Protein AF-A0A3M1PNA1-F1 (afdb_monomer)

Structure (mmCIF, N/CA/C/O backbone):
data_AF-A0A3M1PNA1-F1
#
_entry.id   AF-A0A3M1PNA1-F1
#
loop_
_atom_site.group_PDB
_atom_site.id
_atom_site.type_symbol
_atom_site.label_atom_id
_atom_site.label_alt_id
_atom_site.label_comp_id
_atom_site.label_asym_id
_atom_site.label_entity_id
_atom_site.label_seq_id
_atom_site.pdbx_PDB_ins_code
_atom_site.Cartn_x
_atom_site.Cartn_y
_atom_site.Cartn_z
_atom_site.occupancy
_atom_site.B_iso_or_equiv
_atom_site.auth_seq_id
_atom_site.auth_comp_id
_atom_site.auth_asym_id
_atom_site.auth_atom_id
_atom_site.pdbx_PDB_model_num
ATOM 1 N N . MET A 1 1 ? 18.377 4.847 12.762 1.00 53.69 1 MET A N 1
ATOM 2 C CA . MET A 1 1 ? 17.364 3.797 12.535 1.00 53.69 1 MET A CA 1
ATOM 3 C C . MET A 1 1 ? 17.616 3.254 11.137 1.00 53.69 1 MET A C 1
ATOM 5 O O . MET A 1 1 ? 17.463 4.018 10.193 1.00 53.69 1 MET A O 1
ATOM 9 N N . ASN A 1 2 ? 18.098 2.018 10.990 1.00 66.75 2 ASN A N 1
ATOM 10 C CA . ASN A 1 2 ? 18.297 1.431 9.661 1.00 66.75 2 ASN A CA 1
ATOM 11 C C . ASN A 1 2 ? 16.953 0.862 9.209 1.00 66.75 2 ASN A C 1
ATOM 13 O O . ASN A 1 2 ? 16.419 -0.033 9.859 1.00 66.75 2 ASN A O 1
ATOM 17 N N . ILE A 1 3 ? 16.392 1.436 8.150 1.00 87.38 3 ILE A N 1
ATOM 18 C CA . ILE A 1 3 ? 15.071 1.096 7.621 1.00 87.38 3 ILE A CA 1
ATOM 19 C C . ILE A 1 3 ? 15.276 0.315 6.326 1.00 87.38 3 ILE A C 1
ATOM 21 O O . ILE A 1 3 ? 16.087 0.705 5.487 1.00 87.38 3 ILE A O 1
ATOM 25 N N . TYR A 1 4 ? 14.562 -0.794 6.174 1.00 91.00 4 TYR A N 1
ATOM 26 C CA . TYR A 1 4 ? 14.453 -1.507 4.908 1.00 91.00 4 TYR A CA 1
ATOM 27 C C . TYR A 1 4 ? 13.052 -1.279 4.343 1.00 91.00 4 TYR A C 1
ATOM 29 O O . TYR A 1 4 ? 12.082 -1.238 5.096 1.00 91.00 4 TYR A O 1
ATOM 37 N N . GLN A 1 5 ? 12.944 -1.126 3.027 1.00 92.75 5 GLN A N 1
ATOM 38 C CA . GLN A 1 5 ? 11.665 -0.910 2.352 1.00 92.75 5 GLN A CA 1
ATOM 39 C C . GLN A 1 5 ? 11.581 -1.769 1.094 1.00 92.75 5 GLN A C 1
ATOM 41 O O . GLN A 1 5 ? 12.565 -1.896 0.360 1.00 92.75 5 GLN A O 1
ATOM 46 N N . ASN A 1 6 ? 10.411 -2.357 0.845 1.00 94.94 6 ASN A N 1
ATOM 47 C CA . ASN A 1 6 ? 10.124 -3.043 -0.407 1.00 94.94 6 ASN A CA 1
ATOM 48 C C . ASN A 1 6 ? 9.659 -2.026 -1.454 1.00 94.94 6 ASN A C 1
ATOM 50 O O . ASN A 1 6 ? 8.624 -1.383 -1.310 1.00 94.94 6 ASN A O 1
ATOM 54 N N . VAL A 1 7 ? 10.408 -1.902 -2.544 1.00 95.12 7 VAL A N 1
ATOM 55 C CA . VAL A 1 7 ? 10.117 -0.944 -3.618 1.00 95.12 7 VAL A CA 1
ATOM 56 C C . VAL A 1 7 ? 8.842 -1.303 -4.377 1.00 95.12 7 VAL A C 1
ATOM 58 O O . VAL A 1 7 ? 8.171 -0.422 -4.914 1.00 95.12 7 VAL A O 1
ATOM 61 N N . MET A 1 8 ? 8.470 -2.585 -4.397 1.00 95.62 8 MET A N 1
ATOM 62 C CA . MET A 1 8 ? 7.244 -3.022 -5.062 1.00 95.62 8 MET A CA 1
ATOM 63 C C . MET A 1 8 ? 5.986 -2.472 -4.396 1.00 95.62 8 MET A C 1
ATOM 65 O O . MET A 1 8 ? 4.996 -2.295 -5.094 1.00 95.62 8 MET A O 1
ATOM 69 N N . GLU A 1 9 ? 6.020 -2.150 -3.099 1.00 95.12 9 GLU A N 1
ATOM 70 C CA . GLU A 1 9 ? 4.888 -1.514 -2.408 1.00 95.12 9 GLU A CA 1
ATOM 71 C C . GLU A 1 9 ? 4.532 -0.181 -3.071 1.00 95.12 9 GLU A C 1
ATOM 73 O O . GLU A 1 9 ? 3.383 0.037 -3.441 1.00 95.12 9 GLU A O 1
ATOM 78 N N . LEU A 1 10 ? 5.540 0.650 -3.354 1.00 94.44 10 LEU A N 1
ATOM 79 C CA . LEU A 1 10 ? 5.359 1.946 -4.014 1.00 94.44 10 LEU A CA 1
ATOM 80 C C . LEU A 1 10 ? 4.808 1.796 -5.439 1.00 94.44 10 LEU A C 1
ATOM 82 O O . LEU A 1 10 ? 3.894 2.517 -5.835 1.00 94.44 10 LEU A O 1
ATOM 86 N N . LEU A 1 11 ? 5.361 0.858 -6.216 1.00 95.06 11 LEU A N 1
ATOM 87 C CA . LEU A 1 11 ? 4.936 0.628 -7.601 1.00 95.06 11 LEU A CA 1
ATOM 88 C C . LEU A 1 11 ? 3.513 0.066 -7.675 1.00 95.06 11 LEU A C 1
ATOM 90 O O . LEU A 1 11 ? 2.736 0.461 -8.544 1.00 95.06 11 LEU A O 1
ATOM 94 N N . VAL A 1 12 ? 3.168 -0.846 -6.764 1.00 96.69 12 VAL A N 1
ATOM 95 C CA . VAL A 1 12 ? 1.820 -1.407 -6.674 1.00 96.69 12 VAL A CA 1
ATOM 96 C C . VAL A 1 12 ? 0.837 -0.323 -6.266 1.00 96.69 12 VAL A C 1
ATOM 98 O O . VAL A 1 12 ? -0.158 -0.161 -6.958 1.00 96.69 12 VAL A O 1
ATOM 101 N N . GLU A 1 13 ? 1.111 0.463 -5.223 1.00 95.75 13 GLU A N 1
ATOM 102 C CA . GLU A 1 13 ? 0.214 1.544 -4.794 1.00 95.75 13 GLU A CA 1
ATOM 103 C C . GLU A 1 13 ? -0.111 2.530 -5.923 1.00 95.75 13 GLU A C 1
ATOM 105 O O . GLU A 1 13 ? -1.280 2.848 -6.147 1.00 95.75 13 GLU A O 1
ATOM 110 N N . GLN A 1 14 ? 0.903 2.953 -6.684 1.00 94.75 14 GLN A N 1
ATOM 111 C CA . GLN A 1 14 ? 0.716 3.832 -7.842 1.00 94.75 14 GLN A CA 1
ATOM 112 C C . GLN A 1 14 ? -0.190 3.202 -8.906 1.00 94.75 14 GLN A C 1
ATOM 114 O O . GLN A 1 14 ? -1.067 3.868 -9.462 1.00 94.75 14 GLN A O 1
ATOM 119 N N . GLU A 1 15 ? 0.006 1.915 -9.193 1.00 95.25 15 GLU A N 1
ATOM 120 C CA . GLU A 1 15 ? -0.792 1.195 -10.183 1.00 95.25 15 GLU A CA 1
ATOM 121 C C . GLU A 1 15 ? -2.227 0.946 -9.700 1.00 95.25 15 GLU A C 1
ATOM 123 O O . GLU A 1 15 ? -3.169 1.077 -10.484 1.00 95.25 15 GLU A O 1
ATOM 128 N N . VAL A 1 16 ? -2.414 0.648 -8.411 1.00 95.00 16 VAL A N 1
ATOM 129 C CA . VAL A 1 16 ? -3.735 0.533 -7.782 1.00 95.00 16 VAL A CA 1
ATOM 130 C C . VAL A 1 16 ? -4.493 1.845 -7.929 1.00 95.00 16 VAL A C 1
ATOM 132 O O . VAL A 1 16 ? -5.624 1.842 -8.413 1.00 95.00 16 VAL A O 1
ATOM 135 N N . ASP A 1 17 ? -3.866 2.973 -7.598 1.00 93.94 17 ASP A N 1
ATOM 136 C CA . ASP A 1 17 ? -4.503 4.283 -7.723 1.00 93.94 17 ASP A CA 1
ATOM 137 C C . ASP A 1 17 ? -4.846 4.609 -9.183 1.00 93.94 17 ASP A C 1
ATOM 139 O O . ASP A 1 17 ? -5.9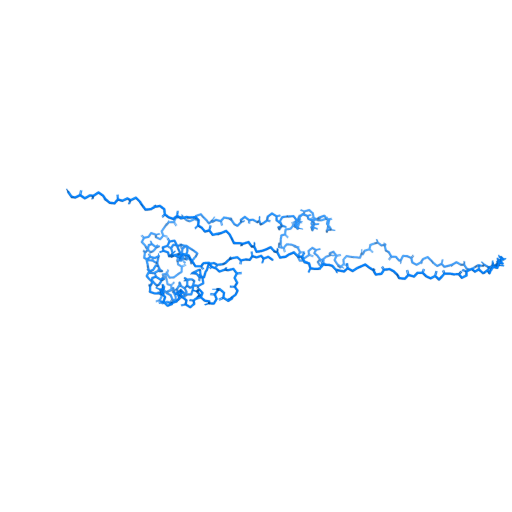09 5.170 -9.461 1.00 93.94 17 ASP A O 1
ATOM 143 N N . ARG A 1 18 ? -3.986 4.221 -10.134 1.00 94.06 18 ARG A N 1
ATOM 144 C CA . ARG A 1 18 ? -4.242 4.380 -11.571 1.00 94.06 18 ARG A CA 1
ATOM 145 C C . ARG A 1 18 ? -5.456 3.569 -12.026 1.00 94.06 18 ARG A C 1
ATOM 147 O O . ARG A 1 18 ? -6.331 4.116 -12.696 1.00 94.06 18 ARG A O 1
ATOM 154 N N . GLN A 1 19 ? -5.522 2.284 -11.675 1.00 93.31 19 GLN A N 1
ATOM 155 C CA . GLN A 1 19 ? -6.610 1.405 -12.112 1.00 93.31 19 GLN A CA 1
ATOM 156 C C . GLN A 1 19 ? -7.927 1.714 -11.398 1.00 93.31 19 GLN A C 1
ATOM 158 O O . GLN A 1 19 ? -8.968 1.717 -12.046 1.00 93.31 19 GLN A O 1
ATOM 163 N N . LEU A 1 20 ? -7.901 2.049 -10.104 1.00 90.69 20 LEU A N 1
ATOM 164 C CA . LEU A 1 20 ? -9.105 2.444 -9.368 1.00 90.69 20 LEU A CA 1
ATOM 165 C C . LEU A 1 20 ? -9.726 3.728 -9.927 1.00 90.69 20 LEU A C 1
ATOM 167 O O . LEU A 1 20 ? -10.945 3.796 -10.059 1.00 90.69 20 LEU A O 1
ATOM 171 N N . LYS A 1 21 ? -8.909 4.716 -10.321 1.00 91.06 21 LYS A N 1
ATOM 172 C CA . LYS A 1 21 ? -9.394 5.942 -10.984 1.00 91.06 21 LYS A CA 1
ATOM 173 C C . LYS A 1 21 ? -10.026 5.680 -12.351 1.00 91.06 21 LYS A C 1
ATOM 175 O O . LYS A 1 21 ? -10.884 6.447 -12.774 1.00 91.06 21 LYS A O 1
ATOM 180 N N . ALA A 1 22 ? -9.603 4.622 -13.041 1.00 90.75 22 ALA A N 1
ATOM 181 C CA . ALA A 1 22 ? -10.174 4.225 -14.325 1.00 90.75 22 ALA A CA 1
ATOM 182 C C . ALA A 1 22 ? -11.503 3.455 -14.183 1.00 90.75 22 ALA A C 1
ATOM 184 O O . ALA A 1 22 ? -12.206 3.263 -15.176 1.00 90.75 22 ALA A O 1
ATOM 185 N N . LEU A 1 23 ? -11.858 2.999 -12.976 1.00 88.19 23 LEU A N 1
ATOM 186 C CA . LEU A 1 23 ? -13.102 2.273 -12.728 1.00 88.19 23 LEU A CA 1
ATOM 187 C C . LEU A 1 23 ? -14.291 3.219 -12.494 1.00 88.19 23 LEU A C 1
ATOM 189 O O . LEU A 1 23 ? -14.123 4.332 -11.994 1.00 88.19 23 LEU A O 1
ATOM 193 N N . PRO A 1 24 ? -15.528 2.765 -12.774 1.00 89.50 24 PRO A N 1
ATOM 194 C CA . PRO A 1 24 ? -16.725 3.507 -12.404 1.00 89.50 24 PRO A CA 1
ATOM 195 C C . PRO A 1 24 ? -16.776 3.774 -10.888 1.00 89.50 24 PRO A C 1
ATOM 197 O O . PRO A 1 24 ? -16.511 2.858 -10.102 1.00 89.50 24 PRO A O 1
ATOM 200 N N . PRO A 1 25 ? -17.206 4.969 -10.444 1.00 84.00 25 PRO A N 1
ATOM 201 C CA . PRO A 1 25 ? -17.152 5.367 -9.034 1.00 84.00 25 PRO A CA 1
ATOM 202 C C . PRO A 1 25 ? -17.986 4.462 -8.117 1.00 84.00 25 PRO A C 1
ATOM 204 O O . PRO A 1 25 ? -17.591 4.203 -6.985 1.00 84.00 25 PRO A O 1
ATOM 207 N N . LYS A 1 26 ? -19.095 3.904 -8.626 1.00 83.69 26 LYS A N 1
ATOM 208 C CA . LYS A 1 26 ? -19.921 2.918 -7.904 1.00 83.69 26 LYS A CA 1
ATOM 209 C C . LYS A 1 26 ? -19.175 1.621 -7.586 1.00 83.69 26 LYS A C 1
ATOM 211 O O . LYS A 1 26 ? -19.528 0.942 -6.634 1.00 83.69 26 LYS A O 1
ATOM 216 N N . VAL A 1 27 ? -18.204 1.251 -8.423 1.00 81.81 27 VAL A N 1
ATOM 217 C CA . VAL A 1 27 ? -17.379 0.053 -8.236 1.00 81.81 27 VAL A CA 1
ATOM 218 C C . VAL A 1 27 ? -16.214 0.357 -7.309 1.00 81.81 27 VAL A C 1
ATOM 220 O O . VAL A 1 27 ? -15.932 -0.412 -6.399 1.00 81.81 27 VAL A O 1
ATOM 223 N N . ALA A 1 28 ? -15.574 1.508 -7.501 1.00 83.94 28 ALA A N 1
ATOM 224 C CA . ALA A 1 28 ? -14.469 1.939 -6.658 1.00 83.94 28 ALA A CA 1
ATOM 225 C C . ALA A 1 28 ? -14.884 2.146 -5.187 1.00 83.94 28 ALA A C 1
ATOM 227 O O . ALA A 1 28 ? -14.078 1.893 -4.299 1.00 83.94 28 ALA A O 1
ATOM 228 N N . SER A 1 29 ? -16.132 2.553 -4.913 1.00 83.44 29 SER A N 1
ATOM 229 C CA . SER A 1 29 ? -16.587 2.900 -3.558 1.00 83.44 29 SER A CA 1
ATOM 230 C C . SER A 1 29 ? -16.627 1.738 -2.565 1.00 83.44 29 SER A C 1
ATOM 232 O O . SER A 1 29 ? -16.533 1.979 -1.367 1.00 83.44 29 SER A O 1
ATOM 234 N N . TYR A 1 30 ? -16.798 0.496 -3.028 1.00 83.69 30 TYR A N 1
ATOM 235 C CA . TYR A 1 30 ? -16.853 -0.679 -2.148 1.00 83.69 30 TYR A CA 1
ATOM 236 C C . TYR A 1 30 ? -15.542 -1.478 -2.117 1.00 83.69 30 TYR A C 1
ATOM 238 O O . TYR A 1 30 ? -15.433 -2.446 -1.369 1.00 83.69 30 TYR A O 1
ATOM 246 N N . ILE A 1 31 ? -14.547 -1.106 -2.927 1.00 86.88 31 ILE A N 1
ATOM 247 C CA . ILE A 1 31 ? -13.266 -1.814 -2.995 1.00 86.88 31 ILE A CA 1
ATOM 248 C C . ILE A 1 31 ? -12.330 -1.270 -1.914 1.00 86.88 31 ILE A C 1
ATOM 250 O O . ILE A 1 31 ? -12.013 -0.081 -1.885 1.00 86.88 31 ILE A O 1
ATOM 254 N N . ASN A 1 32 ? -11.825 -2.154 -1.051 1.00 87.62 32 ASN A N 1
ATOM 255 C CA . ASN A 1 32 ? -10.810 -1.787 -0.071 1.00 87.62 32 ASN A CA 1
ATOM 256 C C . ASN A 1 32 ? -9.417 -1.728 -0.723 1.00 87.62 32 ASN A C 1
ATOM 258 O O . ASN A 1 32 ? -8.881 -2.743 -1.173 1.00 87.62 32 ASN A O 1
ATOM 262 N N . ARG A 1 33 ? -8.800 -0.539 -0.726 1.00 91.12 33 ARG A N 1
ATOM 263 C CA . ARG A 1 33 ? -7.449 -0.314 -1.271 1.00 91.12 33 ARG A CA 1
ATOM 264 C C . ARG A 1 33 ? -6.394 -1.198 -0.601 1.00 91.12 33 ARG A C 1
ATOM 266 O O . ARG A 1 33 ? -5.545 -1.741 -1.299 1.00 91.12 33 ARG A O 1
ATOM 273 N N . LEU A 1 34 ? -6.448 -1.356 0.724 1.00 90.44 34 LEU A N 1
ATOM 274 C CA . LEU A 1 34 ? -5.438 -2.110 1.479 1.00 90.44 34 LEU A CA 1
ATOM 275 C C . LEU A 1 34 ? -5.427 -3.586 1.086 1.00 90.44 34 LEU A C 1
ATOM 277 O O . LEU A 1 34 ? -4.364 -4.171 0.892 1.00 90.44 34 LEU A O 1
ATOM 281 N N . GLU A 1 35 ? -6.610 -4.176 0.924 1.00 89.44 35 GLU A N 1
ATOM 282 C CA . GLU A 1 35 ? -6.730 -5.563 0.481 1.00 89.44 35 GLU A CA 1
ATOM 283 C C . GLU A 1 35 ? -6.193 -5.739 -0.937 1.00 89.44 35 GLU A C 1
ATOM 285 O O . GLU A 1 35 ? -5.482 -6.701 -1.217 1.00 89.44 35 GLU A O 1
ATOM 290 N N . LEU A 1 36 ? -6.491 -4.790 -1.823 1.00 91.69 36 LEU A N 1
ATOM 291 C CA . LEU A 1 36 ? -6.053 -4.837 -3.210 1.00 91.69 36 LEU A CA 1
ATOM 292 C C . LEU A 1 36 ? -4.524 -4.794 -3.308 1.00 91.69 36 LEU A C 1
ATOM 294 O O . LEU A 1 36 ? -3.925 -5.620 -3.999 1.00 91.69 36 LEU A O 1
ATOM 298 N N . VAL A 1 37 ? -3.898 -3.880 -2.563 1.00 94.50 37 VAL A N 1
ATOM 299 C CA . VAL A 1 37 ? -2.437 -3.779 -2.461 1.00 94.50 37 VAL A CA 1
ATOM 300 C C . VAL A 1 37 ? -1.850 -5.081 -1.912 1.00 94.50 37 VAL A C 1
ATOM 302 O O . VAL A 1 37 ? -0.954 -5.647 -2.535 1.00 94.50 37 VAL A O 1
ATOM 305 N N . ALA A 1 38 ? -2.389 -5.615 -0.812 1.00 93.56 38 ALA A N 1
ATOM 306 C CA . ALA A 1 38 ? -1.907 -6.862 -0.219 1.00 93.56 38 ALA A CA 1
ATOM 307 C C . ALA A 1 38 ? -2.044 -8.061 -1.176 1.00 93.56 38 ALA A C 1
ATOM 309 O O . ALA A 1 38 ? -1.105 -8.837 -1.354 1.00 93.56 38 ALA A O 1
ATOM 310 N N . TYR A 1 39 ? -3.191 -8.196 -1.844 1.00 93.38 39 TYR A N 1
ATOM 311 C CA . TYR A 1 39 ? -3.442 -9.270 -2.802 1.00 93.38 39 TYR A CA 1
ATOM 312 C C . TYR A 1 39 ? -2.501 -9.192 -4.010 1.00 93.38 39 TYR A C 1
ATOM 314 O O . TYR A 1 39 ? -2.009 -10.219 -4.483 1.00 93.38 39 TYR A O 1
ATOM 322 N N . ALA A 1 40 ? -2.240 -7.985 -4.519 1.00 95.31 40 ALA A N 1
ATOM 323 C CA . ALA A 1 40 ? -1.308 -7.780 -5.620 1.00 95.31 40 ALA A CA 1
ATOM 324 C C . ALA A 1 40 ? 0.140 -8.079 -5.197 1.00 95.31 40 ALA A C 1
ATOM 326 O O . ALA A 1 40 ? 0.842 -8.798 -5.906 1.00 95.31 40 ALA A O 1
ATOM 327 N N . LEU A 1 41 ? 0.576 -7.595 -4.031 1.00 95.81 41 LEU A N 1
ATOM 328 C CA . LEU A 1 41 ? 1.933 -7.818 -3.522 1.00 95.81 41 LEU A CA 1
ATOM 329 C C . LEU A 1 41 ? 2.245 -9.297 -3.291 1.00 95.81 41 LEU A C 1
ATOM 331 O O . LEU A 1 41 ? 3.342 -9.738 -3.621 1.00 95.81 41 LEU A O 1
ATOM 335 N N . ASN A 1 42 ? 1.270 -10.083 -2.827 1.00 95.44 42 ASN A N 1
ATOM 336 C CA . ASN A 1 42 ? 1.431 -11.526 -2.614 1.00 95.44 42 ASN A CA 1
ATOM 337 C C . ASN A 1 42 ? 1.701 -12.327 -3.904 1.00 95.44 42 ASN A C 1
ATOM 339 O O . ASN A 1 42 ? 2.030 -13.509 -3.835 1.00 95.44 42 ASN A O 1
ATOM 343 N N . GLN A 1 43 ? 1.562 -11.710 -5.081 1.00 92.62 43 GLN A N 1
ATOM 344 C CA . GLN A 1 43 ? 1.834 -12.331 -6.381 1.00 92.62 43 GLN A CA 1
ATOM 345 C C . GLN A 1 43 ? 3.152 -11.864 -7.014 1.00 92.62 43 GLN A C 1
ATOM 347 O O . GLN A 1 43 ? 3.494 -12.313 -8.109 1.00 92.62 43 GLN A O 1
ATOM 352 N N . LEU A 1 44 ? 3.866 -10.928 -6.383 1.00 94.38 44 LEU A N 1
ATOM 353 C CA . LEU A 1 44 ? 4.995 -10.223 -6.982 1.00 94.38 44 LEU A CA 1
ATOM 354 C C . LEU A 1 44 ? 6.299 -10.508 -6.222 1.00 94.38 44 LEU A C 1
ATOM 356 O O . LEU A 1 44 ? 6.283 -10.689 -5.005 1.00 94.38 44 LEU A O 1
ATOM 360 N N . PRO A 1 45 ? 7.454 -10.526 -6.911 1.00 93.31 45 PRO A N 1
ATOM 361 C CA . PRO A 1 45 ? 8.741 -10.679 -6.243 1.00 93.31 45 PRO A CA 1
ATOM 362 C C . PRO A 1 45 ? 9.062 -9.431 -5.413 1.00 93.31 45 PRO A C 1
ATOM 364 O O . PRO A 1 45 ? 8.966 -8.319 -5.920 1.00 93.31 45 PRO A O 1
ATOM 367 N N . ALA A 1 46 ? 9.492 -9.597 -4.162 1.00 94.62 46 ALA A N 1
ATOM 368 C CA . ALA A 1 46 ? 9.877 -8.468 -3.317 1.00 94.62 46 ALA A CA 1
ATOM 369 C C . ALA A 1 46 ? 11.236 -7.876 -3.735 1.00 94.62 46 ALA A C 1
ATOM 371 O O . ALA A 1 46 ? 12.198 -8.607 -3.978 1.00 94.62 46 ALA A O 1
ATOM 372 N N . LEU A 1 47 ? 11.333 -6.543 -3.776 1.00 94.81 47 LEU A N 1
ATOM 373 C CA . LEU A 1 47 ? 12.562 -5.813 -4.098 1.00 94.81 47 LEU A CA 1
ATOM 374 C C . LEU A 1 47 ? 12.936 -4.903 -2.931 1.00 94.81 47 LEU A C 1
ATOM 376 O O . LEU A 1 47 ? 12.505 -3.755 -2.867 1.00 94.81 47 LEU A O 1
ATOM 380 N N . TYR A 1 48 ? 13.742 -5.409 -2.002 1.00 95.69 48 TYR A N 1
ATOM 381 C CA . TYR A 1 48 ? 14.160 -4.636 -0.835 1.00 95.69 48 TYR A CA 1
ATOM 382 C C . TYR A 1 48 ? 15.340 -3.707 -1.126 1.00 95.69 48 TYR A C 1
ATOM 384 O O . TYR A 1 48 ? 16.252 -4.030 -1.896 1.00 95.69 48 TYR A O 1
ATOM 392 N N . ALA A 1 49 ? 15.334 -2.564 -0.447 1.00 94.00 49 ALA A N 1
ATOM 393 C CA . ALA A 1 49 ? 16.450 -1.638 -0.375 1.00 94.00 49 ALA A CA 1
ATOM 394 C C . ALA A 1 49 ? 16.646 -1.135 1.062 1.00 94.00 49 ALA A C 1
ATOM 396 O O . ALA A 1 49 ? 15.685 -0.961 1.809 1.00 94.00 49 ALA A O 1
ATOM 397 N N . THR A 1 50 ? 17.905 -0.893 1.426 1.00 94.06 50 THR A N 1
ATOM 398 C CA . THR A 1 50 ? 18.339 -0.350 2.729 1.00 94.06 50 THR A CA 1
ATOM 399 C C . THR A 1 50 ? 19.037 1.007 2.598 1.00 94.06 50 THR A C 1
ATOM 401 O O . THR A 1 50 ? 19.417 1.611 3.59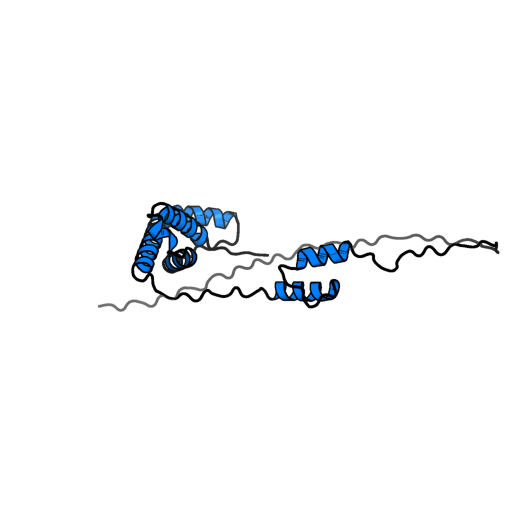7 1.00 94.06 50 THR A O 1
ATOM 404 N N . SER A 1 51 ? 19.229 1.489 1.366 1.00 92.81 51 SER A N 1
ATOM 405 C CA . SER A 1 51 ? 19.844 2.778 1.048 1.00 92.81 51 SER A CA 1
ATOM 406 C C . SER A 1 51 ? 19.023 3.512 -0.006 1.00 92.81 51 SER A C 1
ATOM 408 O O . SER A 1 51 ? 18.364 2.887 -0.838 1.00 92.81 51 SER A O 1
ATOM 410 N N . GLU A 1 52 ? 19.095 4.842 -0.021 1.00 91.56 52 GLU A N 1
ATOM 411 C CA . GLU A 1 52 ? 18.373 5.6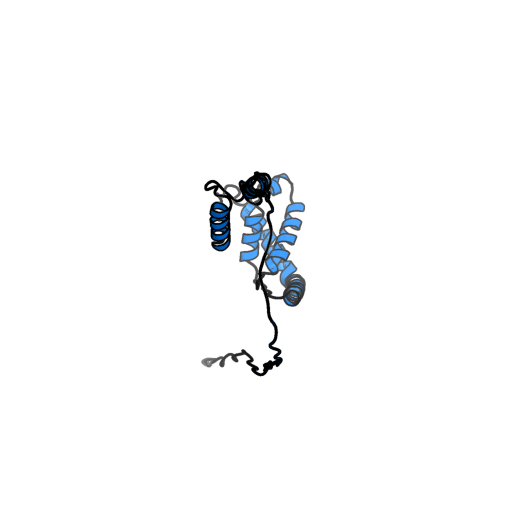59 -1.006 1.00 91.56 52 GLU A CA 1
ATOM 412 C C . GLU A 1 52 ? 18.819 5.377 -2.447 1.00 91.56 52 GLU A C 1
ATOM 414 O O . GLU A 1 52 ? 18.003 5.339 -3.369 1.00 91.56 52 GLU A O 1
ATOM 419 N N . GLN A 1 53 ? 20.119 5.142 -2.656 1.00 93.25 53 GLN A N 1
ATOM 420 C CA . GLN A 1 53 ? 20.644 4.760 -3.969 1.00 93.25 53 GLN A CA 1
ATOM 421 C C . GLN A 1 53 ? 20.127 3.382 -4.395 1.00 93.25 53 GLN A C 1
ATOM 423 O O . GLN A 1 53 ? 19.698 3.212 -5.538 1.00 93.25 53 GLN A O 1
ATOM 428 N N . GLY A 1 54 ? 20.100 2.419 -3.466 1.00 93.25 54 GLY A N 1
ATOM 429 C CA . GLY A 1 54 ? 19.513 1.101 -3.694 1.00 93.25 54 GLY A CA 1
ATOM 430 C C . GLY A 1 54 ? 18.025 1.190 -4.021 1.00 93.25 54 GLY A C 1
ATOM 431 O O . GLY A 1 54 ? 17.571 0.531 -4.952 1.00 93.25 54 GLY A O 1
ATOM 432 N N . LEU A 1 55 ? 17.284 2.063 -3.333 1.00 93.69 55 LEU A N 1
ATOM 433 C CA . LEU A 1 55 ? 15.863 2.302 -3.578 1.00 93.69 55 LEU A CA 1
ATOM 434 C C . LEU A 1 55 ? 15.631 2.792 -5.010 1.00 93.69 55 LEU A C 1
ATOM 436 O O . LEU A 1 55 ? 14.850 2.195 -5.750 1.00 93.69 55 LEU A O 1
ATOM 440 N N . LYS A 1 56 ? 16.367 3.826 -5.439 1.00 94.88 56 LYS A N 1
ATOM 441 C CA . LYS A 1 56 ? 16.285 4.352 -6.811 1.00 94.88 56 LYS A CA 1
ATOM 442 C C . LYS A 1 56 ? 16.623 3.278 -7.840 1.00 94.88 56 LYS A C 1
ATOM 444 O O . LYS A 1 56 ? 15.904 3.142 -8.827 1.00 94.88 56 LYS A O 1
ATOM 449 N N . HIS A 1 57 ? 17.680 2.499 -7.620 1.00 95.00 57 HIS A N 1
ATOM 450 C CA . HIS A 1 57 ? 18.070 1.430 -8.539 1.00 95.00 57 HIS A CA 1
ATOM 451 C C . HIS A 1 57 ? 16.989 0.343 -8.651 1.00 95.00 57 HIS A C 1
ATOM 453 O O . HIS A 1 57 ? 16.587 -0.024 -9.758 1.00 95.00 57 HIS A O 1
ATOM 459 N N . GLN A 1 58 ? 16.474 -0.132 -7.515 1.00 95.38 58 GLN A N 1
ATOM 460 C CA . GLN A 1 58 ? 15.406 -1.130 -7.480 1.00 95.38 58 GLN A CA 1
ATOM 461 C C . GLN A 1 58 ? 14.111 -0.603 -8.096 1.00 95.38 58 GLN A C 1
ATOM 463 O O . GLN A 1 58 ? 13.399 -1.369 -8.736 1.00 95.38 58 GLN A O 1
ATOM 468 N N . MET A 1 59 ? 13.835 0.697 -7.985 1.00 94.81 59 MET A N 1
ATOM 469 C CA . MET A 1 59 ? 12.664 1.319 -8.601 1.00 94.81 59 MET A CA 1
ATOM 470 C C . MET A 1 59 ? 12.753 1.276 -10.125 1.00 94.81 59 MET A C 1
ATOM 472 O O . MET A 1 59 ? 11.841 0.768 -10.772 1.00 94.81 59 MET A O 1
ATOM 476 N N . HIS A 1 60 ? 13.884 1.689 -10.702 1.00 94.94 60 HIS A N 1
ATOM 477 C CA . HIS A 1 60 ? 14.100 1.596 -12.151 1.00 94.94 60 HIS A CA 1
ATOM 478 C C . HIS A 1 60 ? 14.029 0.145 -12.639 1.00 94.94 60 HIS A C 1
ATOM 480 O O . HIS A 1 60 ? 13.378 -0.150 -13.641 1.00 94.94 60 HIS A O 1
ATOM 486 N N . ARG A 1 61 ? 14.654 -0.783 -11.904 1.00 93.69 61 ARG A N 1
ATOM 487 C CA . ARG A 1 61 ? 14.605 -2.215 -12.214 1.00 93.69 61 ARG A CA 1
ATOM 488 C C . ARG A 1 61 ? 13.179 -2.768 -12.141 1.00 93.69 61 ARG A C 1
ATOM 490 O O . ARG A 1 61 ? 12.783 -3.522 -13.027 1.00 93.69 61 ARG A O 1
ATOM 497 N N . GLY A 1 62 ? 12.428 -2.403 -11.105 1.00 93.25 62 GLY A N 1
ATOM 498 C CA . GLY A 1 62 ? 11.041 -2.802 -10.886 1.00 93.25 62 GLY A CA 1
ATOM 499 C C . GLY A 1 62 ? 10.133 -2.326 -12.013 1.00 93.25 62 GLY A C 1
ATOM 500 O O . GLY A 1 62 ? 9.419 -3.131 -12.604 1.00 93.25 62 GLY A O 1
ATOM 501 N N . MET A 1 63 ? 10.240 -1.051 -12.393 1.00 92.88 63 MET A N 1
ATOM 502 C CA . MET A 1 63 ? 9.478 -0.486 -13.509 1.00 92.88 63 MET A CA 1
ATOM 503 C C . MET A 1 63 ? 9.810 -1.184 -14.834 1.00 92.88 63 MET A C 1
ATOM 505 O O . MET A 1 63 ? 8.901 -1.612 -15.543 1.00 92.88 63 MET A O 1
ATOM 509 N N . ALA A 1 64 ? 11.098 -1.362 -15.142 1.00 93.44 64 ALA A N 1
ATOM 510 C CA . ALA A 1 64 ? 11.530 -1.943 -16.412 1.00 93.44 64 ALA A CA 1
ATOM 511 C C . ALA A 1 64 ? 11.192 -3.437 -16.549 1.00 93.44 64 ALA A C 1
ATOM 513 O O . ALA A 1 64 ? 10.830 -3.886 -17.633 1.00 93.44 64 ALA A O 1
ATOM 514 N N . ARG A 1 65 ? 11.328 -4.223 -15.472 1.00 94.50 65 ARG A N 1
ATOM 515 C CA . ARG A 1 65 ? 11.183 -5.691 -15.530 1.00 94.50 65 ARG A CA 1
ATOM 516 C C . ARG A 1 65 ? 9.820 -6.197 -15.079 1.00 94.50 65 ARG A C 1
ATOM 518 O O . ARG A 1 65 ? 9.368 -7.224 -15.573 1.00 94.50 65 ARG A O 1
ATOM 525 N N . HIS A 1 66 ? 9.177 -5.504 -14.144 1.00 93.75 66 HIS A N 1
ATOM 526 C CA . HIS A 1 66 ? 7.964 -5.981 -13.483 1.00 93.75 66 HIS A CA 1
ATOM 527 C C . HIS A 1 66 ? 6.739 -5.101 -13.744 1.00 93.75 66 HIS A C 1
ATOM 529 O O . HIS A 1 66 ? 5.652 -5.496 -13.341 1.00 93.75 66 HIS A O 1
ATOM 535 N N . GLY A 1 67 ? 6.846 -3.978 -14.466 1.00 92.06 67 GLY A N 1
ATOM 536 C CA . GLY A 1 67 ? 5.708 -3.076 -14.708 1.00 92.06 67 GLY A CA 1
ATOM 537 C C . GLY A 1 67 ? 4.463 -3.772 -15.282 1.00 92.06 67 GLY A C 1
ATOM 538 O O . GLY A 1 67 ? 3.357 -3.585 -14.779 1.00 92.06 67 GLY A O 1
ATOM 539 N N . VAL A 1 68 ? 4.637 -4.655 -16.273 1.00 94.62 68 VAL A N 1
ATOM 540 C CA . VAL A 1 68 ? 3.524 -5.442 -16.844 1.00 94.62 68 VAL A CA 1
ATOM 541 C C . VAL A 1 68 ? 2.944 -6.426 -15.822 1.00 94.62 68 VAL A C 1
ATOM 543 O O . VAL A 1 68 ? 1.728 -6.571 -15.722 1.00 94.62 68 VAL A O 1
ATOM 546 N N . GLN A 1 69 ? 3.801 -7.084 -15.039 1.00 95.12 69 GLN A N 1
ATOM 547 C CA . GLN A 1 69 ? 3.375 -8.037 -14.010 1.00 95.12 69 GLN A CA 1
ATOM 548 C C . GLN A 1 69 ? 2.603 -7.338 -12.887 1.00 95.12 69 GLN A C 1
ATOM 550 O O . GLN A 1 69 ? 1.588 -7.861 -12.439 1.00 95.12 69 GLN A O 1
ATOM 555 N N . VAL A 1 70 ? 3.040 -6.141 -12.485 1.00 95.56 70 VAL A N 1
ATOM 556 C CA . VAL A 1 70 ? 2.353 -5.293 -11.504 1.00 95.56 70 VAL A CA 1
ATOM 557 C C . VAL A 1 70 ? 0.951 -4.954 -12.000 1.00 95.56 70 VAL A C 1
ATOM 559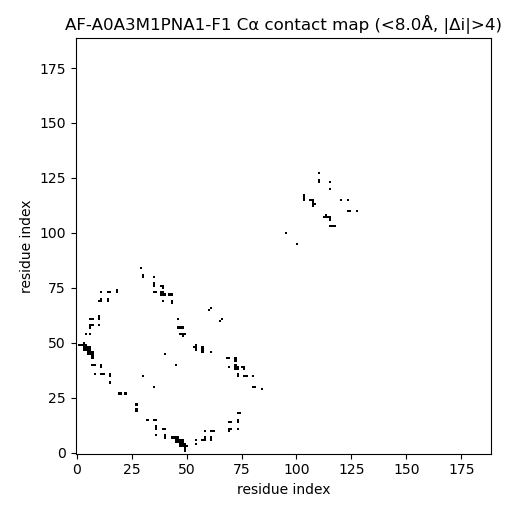 O O . VAL A 1 70 ? -0.024 -5.220 -11.299 1.00 95.56 70 VAL A O 1
ATOM 562 N N . ALA A 1 71 ? 0.826 -4.468 -13.239 1.00 95.12 71 ALA A N 1
ATOM 563 C CA . ALA A 1 71 ? -0.474 -4.148 -13.822 1.00 95.12 71 ALA A CA 1
ATOM 564 C C . ALA A 1 71 ? -1.417 -5.365 -13.852 1.00 95.12 71 ALA A C 1
ATOM 566 O O . ALA A 1 71 ? -2.583 -5.251 -13.470 1.00 95.12 71 ALA A O 1
ATOM 567 N N . GLN A 1 72 ? -0.910 -6.539 -14.241 1.00 96.06 72 GLN A N 1
ATOM 568 C CA . GLN A 1 72 ? -1.688 -7.781 -14.254 1.00 96.06 72 GLN A CA 1
ATOM 569 C C . GLN A 1 72 ? -2.083 -8.254 -12.849 1.00 96.06 72 GLN A C 1
ATOM 571 O O . GLN A 1 72 ? -3.207 -8.717 -12.655 1.00 96.06 72 GLN A O 1
ATOM 576 N N . ALA A 1 73 ? -1.191 -8.145 -11.863 1.00 95.88 73 ALA A N 1
ATOM 577 C CA . ALA A 1 73 ? -1.477 -8.529 -10.482 1.00 95.88 73 ALA A CA 1
ATOM 578 C C . ALA A 1 73 ? -2.601 -7.667 -9.885 1.00 95.88 73 ALA A C 1
ATOM 580 O O . ALA A 1 73 ? -3.525 -8.205 -9.273 1.00 95.88 73 ALA A O 1
ATOM 581 N N . VAL A 1 74 ? -2.573 -6.354 -10.141 1.00 95.19 74 VAL A N 1
ATOM 582 C CA . VAL A 1 74 ? -3.628 -5.409 -9.737 1.00 95.19 74 VAL A CA 1
ATOM 583 C C . VAL A 1 74 ? -4.958 -5.734 -10.427 1.00 95.19 74 VAL A C 1
ATOM 585 O O . VAL A 1 74 ? -5.993 -5.789 -9.765 1.00 95.19 74 VAL A O 1
ATOM 588 N N . GLN A 1 75 ? -4.948 -6.057 -11.725 1.00 94.12 75 GLN A N 1
ATOM 589 C CA . GLN A 1 75 ? -6.163 -6.477 -12.438 1.00 94.12 75 GLN A CA 1
ATOM 590 C C . GLN A 1 75 ? -6.780 -7.751 -11.847 1.00 94.12 75 GLN A C 1
ATOM 592 O O . GLN A 1 75 ? -7.996 -7.823 -11.653 1.00 94.12 75 GLN A O 1
ATOM 597 N N . ARG A 1 76 ? -5.950 -8.753 -11.527 1.00 94.19 76 ARG A N 1
ATOM 598 C CA . ARG A 1 76 ? -6.406 -9.985 -10.865 1.00 94.19 76 ARG A CA 1
ATOM 599 C C . ARG A 1 76 ? -6.965 -9.698 -9.475 1.00 94.19 76 ARG A C 1
ATOM 601 O O . ARG A 1 76 ? -7.992 -10.269 -9.126 1.00 94.19 76 ARG A O 1
ATOM 608 N N . ALA A 1 77 ? -6.341 -8.790 -8.722 1.00 92.50 77 ALA A N 1
ATOM 609 C CA . ALA A 1 77 ? -6.831 -8.356 -7.414 1.00 92.50 77 ALA A CA 1
ATOM 610 C C . ALA A 1 77 ? -8.234 -7.744 -7.513 1.00 92.50 77 ALA A C 1
ATOM 612 O O . ALA A 1 77 ? -9.148 -8.164 -6.806 1.00 92.50 77 ALA A O 1
ATOM 613 N N . ILE A 1 78 ? -8.435 -6.817 -8.455 1.00 91.56 78 ILE A N 1
ATOM 614 C CA . ILE A 1 78 ? -9.745 -6.205 -8.714 1.00 91.56 78 ILE A CA 1
ATOM 615 C C . ILE A 1 78 ? -10.775 -7.276 -9.083 1.00 91.56 78 ILE A C 1
ATOM 617 O O . ILE A 1 78 ? -11.886 -7.273 -8.555 1.00 91.56 78 ILE A O 1
ATOM 621 N N . ALA A 1 79 ? -10.427 -8.201 -9.980 1.00 90.94 79 ALA A N 1
ATOM 622 C CA . ALA A 1 79 ? -11.333 -9.267 -10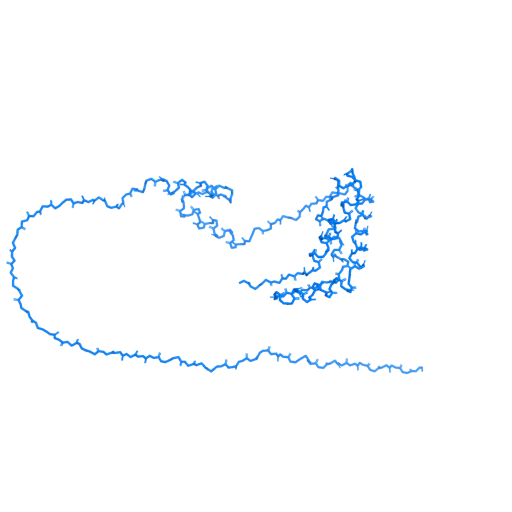.398 1.00 90.94 79 ALA A CA 1
ATOM 623 C C . ALA A 1 79 ? -11.717 -10.200 -9.236 1.00 90.94 79 ALA A C 1
ATOM 625 O O . ALA A 1 79 ? -12.885 -10.568 -9.114 1.00 90.94 79 ALA A O 1
ATOM 626 N N . ALA A 1 80 ? -10.761 -10.547 -8.370 1.00 89.50 80 ALA A N 1
ATOM 627 C CA . ALA A 1 80 ? -10.993 -11.388 -7.201 1.00 89.50 80 ALA A CA 1
ATOM 628 C C . ALA A 1 80 ? -11.941 -10.716 -6.195 1.00 89.50 80 ALA A C 1
ATOM 630 O O . ALA A 1 80 ? -12.933 -11.325 -5.802 1.00 89.50 80 ALA A O 1
ATOM 631 N N . ILE A 1 81 ? -11.699 -9.445 -5.857 1.00 88.25 81 ILE A N 1
ATOM 632 C CA . ILE A 1 81 ? -12.537 -8.683 -4.914 1.00 88.25 81 ILE A CA 1
ATOM 633 C C . ILE A 1 81 ? -13.947 -8.477 -5.481 1.00 88.25 81 ILE A C 1
ATOM 635 O O . ILE A 1 81 ? -14.942 -8.601 -4.774 1.00 88.25 81 ILE A O 1
ATOM 639 N N . ARG A 1 82 ? -14.066 -8.208 -6.787 1.00 86.44 82 ARG A N 1
ATOM 640 C CA . ARG A 1 82 ? -15.376 -8.055 -7.439 1.00 86.44 82 ARG A CA 1
ATOM 641 C C . ARG A 1 82 ? -16.191 -9.344 -7.472 1.00 86.44 82 ARG A C 1
ATOM 643 O O . ARG A 1 82 ? -17.413 -9.262 -7.549 1.00 86.44 82 ARG A O 1
ATOM 650 N N . ARG A 1 83 ? -15.536 -10.508 -7.473 1.00 85.44 83 ARG A N 1
ATOM 651 C CA . ARG A 1 83 ? -16.212 -11.809 -7.493 1.00 85.44 83 ARG A CA 1
ATOM 652 C C . ARG A 1 83 ? -16.898 -12.119 -6.164 1.00 85.44 83 ARG A C 1
ATOM 654 O O . ARG A 1 83 ? -17.930 -12.780 -6.187 1.00 85.44 83 ARG A O 1
ATOM 661 N N . ASP A 1 84 ? -16.351 -11.640 -5.049 1.00 79.81 84 ASP A N 1
ATOM 662 C CA . ASP A 1 84 ? -16.908 -11.862 -3.713 1.00 79.81 84 ASP A CA 1
ATOM 663 C C . ASP A 1 84 ? -16.970 -10.556 -2.892 1.00 79.81 84 ASP A C 1
ATOM 665 O O . ASP A 1 84 ? -16.138 -10.312 -2.015 1.00 79.81 84 ASP A O 1
ATOM 669 N N . PRO A 1 85 ? -17.951 -9.680 -3.180 1.00 72.19 85 PRO A N 1
ATOM 670 C CA . PRO A 1 85 ? -18.065 -8.376 -2.532 1.00 72.19 85 PRO A CA 1
ATOM 671 C C . PRO A 1 85 ? -18.592 -8.440 -1.089 1.00 72.19 85 PRO A C 1
ATOM 673 O O . PRO A 1 85 ? -18.521 -7.436 -0.385 1.00 72.19 85 PRO A O 1
ATOM 676 N N . LEU A 1 86 ? -19.138 -9.579 -0.642 1.00 69.94 86 LEU A N 1
ATOM 677 C CA . LEU A 1 86 ? -19.700 -9.751 0.708 1.00 69.94 86 LEU A CA 1
ATOM 678 C C . LEU A 1 86 ? -18.715 -10.389 1.694 1.00 69.94 86 LEU A C 1
ATOM 680 O O . LEU A 1 86 ? -19.074 -10.684 2.837 1.00 69.94 86 LEU A O 1
ATOM 684 N N . ARG A 1 87 ? -17.470 -10.607 1.272 1.00 72.12 87 ARG A N 1
ATOM 685 C CA . ARG A 1 87 ? -16.438 -11.172 2.129 1.00 72.12 87 ARG A CA 1
ATOM 686 C C . ARG A 1 87 ? -16.217 -10.274 3.347 1.00 72.12 87 ARG A C 1
ATOM 688 O O . ARG A 1 87 ? -16.034 -9.065 3.247 1.00 72.12 87 ARG A O 1
ATOM 695 N N . THR A 1 88 ? -16.266 -10.881 4.528 1.00 66.88 88 THR A N 1
ATOM 696 C CA . THR A 1 88 ? -16.042 -10.173 5.791 1.00 66.88 88 THR A CA 1
ATOM 697 C C . THR A 1 88 ? -14.541 -10.056 6.047 1.00 66.88 88 THR A C 1
ATOM 699 O O . THR A 1 88 ? -13.831 -11.062 6.055 1.00 66.88 88 THR A O 1
ATOM 702 N N . TYR A 1 89 ? -14.057 -8.833 6.268 1.00 69.62 89 TYR A N 1
ATOM 703 C CA . TYR A 1 89 ? -12.648 -8.543 6.532 1.00 69.62 89 TYR A CA 1
ATOM 704 C C . TYR A 1 89 ? -12.452 -8.168 8.000 1.00 69.62 89 TYR A C 1
ATOM 706 O O . TYR A 1 89 ? -13.039 -7.198 8.475 1.00 69.62 89 TYR A O 1
ATOM 714 N N . ALA A 1 90 ? -11.605 -8.913 8.711 1.00 74.50 90 ALA A N 1
ATOM 715 C CA . ALA A 1 90 ? -11.114 -8.519 10.028 1.00 74.50 90 ALA A CA 1
ATOM 716 C C . ALA A 1 90 ? -9.764 -7.798 9.846 1.00 74.50 90 ALA A C 1
ATOM 718 O O . ALA A 1 90 ? -8.785 -8.451 9.472 1.00 74.50 90 ALA A O 1
ATOM 719 N N . PRO A 1 91 ? -9.686 -6.466 10.032 1.00 76.75 91 PRO A N 1
ATOM 720 C CA . PRO A 1 91 ? -8.443 -5.728 9.840 1.00 76.75 91 PRO A CA 1
ATOM 721 C C . PRO A 1 91 ? -7.394 -6.146 10.876 1.00 76.75 91 PRO A C 1
ATOM 723 O O . PRO A 1 91 ? -7.713 -6.384 12.043 1.00 76.75 91 PRO A O 1
ATOM 726 N N . LEU A 1 92 ? -6.128 -6.191 10.454 1.00 75.44 92 LEU A N 1
ATOM 727 C CA . LEU A 1 92 ? -5.013 -6.353 11.382 1.00 75.44 92 LEU A CA 1
ATOM 728 C C . LEU A 1 92 ? -4.959 -5.134 12.305 1.00 75.44 92 LEU A C 1
ATOM 730 O O . LEU A 1 92 ? -4.918 -3.992 11.846 1.00 75.44 92 LEU A O 1
ATOM 734 N N . GLN A 1 93 ? -4.964 -5.379 13.611 1.00 76.12 93 GLN A N 1
ATOM 735 C CA . GLN A 1 93 ? -4.809 -4.317 14.595 1.00 76.12 93 GLN A CA 1
ATOM 736 C C . GLN A 1 93 ? -3.346 -3.878 14.618 1.00 76.12 93 GLN A C 1
ATOM 738 O O . GLN A 1 93 ? -2.443 -4.708 14.731 1.00 76.12 93 GLN A O 1
ATOM 743 N N . ALA A 1 94 ? -3.107 -2.572 14.511 1.00 70.69 94 ALA A N 1
ATOM 744 C CA . ALA A 1 94 ? -1.767 -2.027 14.648 1.00 70.69 94 ALA A CA 1
ATOM 745 C C . ALA A 1 94 ? -1.251 -2.329 16.062 1.00 70.69 94 ALA A C 1
ATOM 747 O O . ALA A 1 94 ? -1.742 -1.769 17.045 1.00 70.69 94 ALA A O 1
ATOM 748 N N . GLN A 1 95 ? -0.262 -3.216 16.178 1.00 68.06 95 GLN A N 1
ATOM 749 C CA . GLN A 1 95 ? 0.458 -3.377 17.434 1.00 68.06 95 GLN A CA 1
ATOM 750 C C . GLN A 1 95 ? 1.225 -2.082 17.696 1.00 68.06 95 GLN A C 1
ATOM 752 O O . GLN A 1 95 ? 2.139 -1.720 16.954 1.00 68.06 95 GLN A O 1
ATOM 757 N N . GLN A 1 96 ? 0.824 -1.355 18.738 1.00 65.38 96 GLN A N 1
ATOM 758 C CA . GLN A 1 96 ? 1.565 -0.183 19.185 1.00 65.38 96 GLN A CA 1
ATOM 759 C C . GLN A 1 96 ? 2.983 -0.623 19.556 1.00 65.38 96 GLN A C 1
ATOM 761 O O . GLN A 1 96 ? 3.161 -1.592 20.296 1.00 65.38 96 GLN A O 1
ATOM 766 N N . SER A 1 97 ? 3.987 0.075 19.019 1.00 72.81 97 SER A N 1
ATOM 767 C CA . SER A 1 97 ? 5.386 -0.223 19.321 1.00 72.81 97 SER A CA 1
ATOM 768 C C . SER A 1 97 ? 5.605 -0.183 20.841 1.00 72.81 97 SER A C 1
ATOM 770 O O . SER A 1 97 ? 5.139 0.766 21.482 1.00 72.81 97 SER A O 1
ATOM 772 N N . PRO A 1 98 ? 6.320 -1.160 21.430 1.00 74.44 98 PRO A N 1
ATOM 773 C CA . PRO A 1 98 ? 6.604 -1.174 22.867 1.00 74.44 98 PRO A CA 1
ATOM 774 C C . PRO A 1 98 ? 7.315 0.111 23.309 1.00 74.44 98 PRO A C 1
ATOM 776 O O . PRO A 1 98 ? 6.993 0.679 24.344 1.00 74.44 98 PRO A O 1
ATOM 779 N N . MET A 1 99 ? 8.172 0.661 22.447 1.00 77.31 99 MET A N 1
ATOM 780 C CA . MET A 1 99 ? 8.858 1.926 22.697 1.00 7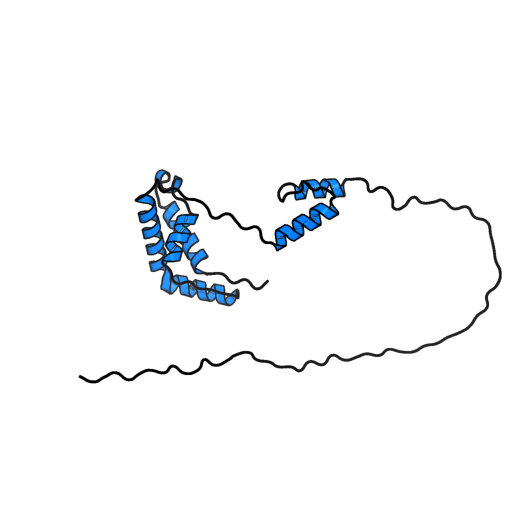7.31 99 MET A CA 1
ATOM 781 C C . MET A 1 99 ? 7.889 3.119 22.778 1.00 77.31 99 MET A C 1
ATOM 783 O O . MET A 1 99 ? 8.118 4.055 23.539 1.00 77.31 99 MET A O 1
ATOM 787 N N . LEU A 1 100 ? 6.787 3.094 22.020 1.00 77.88 100 LEU A N 1
ATOM 788 C CA . LEU A 1 100 ? 5.739 4.109 22.130 1.00 77.88 100 LEU A CA 1
ATOM 789 C C . LEU A 1 100 ? 5.040 3.986 23.490 1.00 77.88 100 LEU A C 1
ATOM 791 O O . LEU A 1 100 ? 4.869 4.988 24.179 1.00 77.88 100 LEU A O 1
ATOM 795 N N . GLN A 1 101 ? 4.691 2.766 23.907 1.00 81.31 101 GLN A N 1
ATOM 796 C CA . GLN A 1 101 ? 4.081 2.522 25.221 1.00 81.31 101 GLN A CA 1
ATOM 797 C C . GLN A 1 101 ? 4.967 3.026 26.362 1.00 81.31 101 GLN A C 1
ATOM 799 O O . GLN A 1 101 ? 4.472 3.684 27.277 1.00 81.31 101 GLN A O 1
ATOM 804 N N . ASP A 1 102 ? 6.277 2.790 26.272 1.00 84.25 102 ASP A N 1
ATOM 805 C CA . ASP A 1 102 ? 7.245 3.273 27.256 1.00 84.25 102 ASP A CA 1
ATOM 806 C C . ASP A 1 102 ? 7.257 4.804 27.328 1.00 84.25 102 ASP A C 1
ATOM 808 O O . ASP A 1 102 ? 7.223 5.383 28.415 1.00 84.25 102 ASP A O 1
ATOM 812 N N . VAL A 1 103 ? 7.244 5.482 26.178 1.00 87.75 103 VAL A N 1
ATOM 813 C CA . VAL A 1 103 ? 7.176 6.950 26.110 1.00 87.75 103 VAL A CA 1
ATOM 814 C C . VAL A 1 103 ? 5.875 7.471 26.724 1.00 87.75 103 VAL A C 1
ATOM 816 O O . VAL A 1 103 ? 5.915 8.405 27.527 1.00 87.75 103 VAL A O 1
ATOM 819 N N . LEU A 1 104 ? 4.735 6.847 26.418 1.00 86.56 104 LEU A N 1
ATOM 820 C CA . LEU A 1 104 ? 3.442 7.196 27.013 1.00 86.56 104 LEU A CA 1
ATOM 821 C C . LEU A 1 104 ? 3.470 7.028 28.538 1.00 86.56 104 LEU A C 1
ATOM 823 O O . LEU A 1 104 ? 2.984 7.887 29.275 1.00 86.56 104 LEU A O 1
ATOM 827 N N . TYR A 1 105 ? 4.069 5.939 29.018 1.00 86.56 105 TYR A N 1
ATOM 828 C CA . TYR A 1 105 ? 4.226 5.669 30.440 1.00 86.56 105 TYR A CA 1
ATOM 829 C C . TYR A 1 105 ? 5.082 6.738 31.132 1.00 86.56 105 TYR A C 1
ATOM 831 O O . TYR A 1 105 ? 4.693 7.255 32.182 1.00 86.56 105 TYR A O 1
ATOM 839 N N . GLN A 1 106 ? 6.209 7.138 30.536 1.00 85.06 106 GLN A N 1
ATOM 840 C CA . GLN A 1 106 ? 7.031 8.215 31.097 1.00 85.06 106 GLN A CA 1
ATOM 841 C C . GLN A 1 106 ? 6.298 9.563 31.087 1.00 85.06 106 GLN A C 1
ATOM 843 O O . GLN A 1 106 ? 6.350 10.292 32.079 1.00 85.06 106 GLN A O 1
ATOM 848 N N . LEU A 1 107 ? 5.558 9.880 30.021 1.00 86.19 107 LEU A N 1
ATOM 849 C CA . LEU A 1 107 ? 4.748 11.100 29.931 1.00 86.19 107 LEU A CA 1
ATOM 850 C C . LEU A 1 107 ? 3.675 11.167 31.021 1.00 86.19 107 LEU A C 1
ATOM 852 O O . LEU A 1 107 ? 3.542 12.202 31.673 1.00 86.19 107 LEU A O 1
ATOM 856 N N . ARG A 1 108 ? 2.974 10.058 31.292 1.00 89.31 108 ARG A N 1
ATOM 857 C CA . ARG A 1 108 ? 2.001 9.961 32.396 1.00 89.31 108 ARG A CA 1
ATOM 858 C C . ARG A 1 108 ? 2.627 10.298 33.747 1.00 89.31 108 ARG A C 1
ATOM 860 O O . ARG A 1 108 ? 2.017 11.002 34.548 1.00 89.31 108 ARG A O 1
ATOM 867 N N . ARG A 1 109 ? 3.862 9.841 33.989 1.00 86.81 109 ARG A N 1
ATOM 868 C CA . ARG A 1 109 ? 4.599 10.123 35.233 1.00 86.81 109 ARG A CA 1
ATOM 869 C C . ARG A 1 109 ? 5.007 11.588 35.351 1.00 86.81 109 ARG A C 1
ATOM 871 O O . ARG A 1 109 ? 4.850 12.171 36.420 1.00 86.81 109 ARG A O 1
ATOM 878 N N . VAL A 1 110 ? 5.523 12.181 34.274 1.00 86.94 110 VAL A N 1
ATOM 879 C CA . VAL A 1 110 ? 5.987 13.580 34.268 1.00 86.94 110 VAL A CA 1
ATOM 880 C C . VAL A 1 110 ? 4.817 14.550 34.413 1.00 86.94 110 VAL A C 1
ATOM 882 O O . VAL A 1 110 ? 4.885 15.477 35.218 1.00 86.94 110 VAL A O 1
ATOM 885 N N . LEU A 1 111 ? 3.736 14.312 33.671 1.00 84.75 111 LEU A N 1
ATOM 886 C CA . LEU A 1 111 ? 2.538 15.153 33.675 1.00 84.75 111 LEU A CA 1
ATOM 887 C C . LEU A 1 111 ? 1.581 14.817 34.832 1.00 84.75 111 LEU A C 1
ATOM 889 O O . LEU A 1 111 ? 0.568 15.489 34.994 1.00 84.75 111 LEU A O 1
ATOM 893 N N . LYS A 1 112 ? 1.898 13.794 35.643 1.00 84.69 112 LYS A N 1
ATOM 894 C CA . LYS A 1 112 ? 1.080 13.289 36.762 1.00 84.69 112 LYS A CA 1
ATOM 895 C C . LYS A 1 112 ? -0.387 13.052 36.384 1.00 84.69 112 LYS A C 1
ATOM 897 O O . LYS A 1 112 ? -1.286 13.247 37.197 1.00 84.69 112 LYS A O 1
ATOM 902 N N . ASN A 1 113 ? -0.628 12.633 35.147 1.00 81.69 113 ASN A N 1
ATOM 903 C CA . ASN A 1 113 ? -1.961 12.375 34.628 1.00 81.69 113 ASN A CA 1
ATOM 904 C C . ASN A 1 113 ? -2.010 10.938 34.104 1.00 81.69 113 ASN A C 1
ATOM 906 O O . ASN A 1 113 ? -1.404 10.607 33.090 1.00 81.69 113 ASN A O 1
ATOM 910 N N . GLU A 1 114 ? -2.715 10.066 34.823 1.00 77.31 114 GLU A N 1
ATOM 911 C CA . GLU A 1 114 ? -2.796 8.631 34.516 1.00 77.31 114 GLU A CA 1
ATOM 912 C C . GLU A 1 114 ? -3.731 8.322 33.339 1.00 77.31 114 GLU A C 1
ATOM 914 O O . GLU A 1 114 ? -3.620 7.265 32.718 1.00 77.31 114 GLU A O 1
ATOM 919 N N . ARG A 1 115 ? -4.626 9.255 32.991 1.00 80.25 115 ARG A N 1
ATOM 920 C CA . ARG A 1 115 ? -5.612 9.100 31.908 1.00 80.25 115 ARG A CA 1
ATOM 921 C C . ARG A 1 115 ? -5.083 9.538 30.539 1.00 80.25 115 ARG A C 1
ATOM 923 O O . ARG A 1 115 ? -5.829 9.544 29.565 1.00 80.25 115 ARG A O 1
ATOM 930 N N . LEU A 1 116 ? -3.797 9.874 30.462 1.00 81.50 116 LEU A N 1
ATOM 931 C CA . LEU A 1 116 ? -3.118 10.317 29.248 1.00 81.50 116 LEU A CA 1
ATOM 932 C C . LEU A 1 116 ? -3.114 9.224 28.174 1.00 81.50 116 LEU A C 1
ATOM 934 O O . LEU A 1 116 ? -2.663 8.094 28.398 1.00 81.50 116 LEU A O 1
ATOM 938 N N . ASN A 1 117 ? -3.588 9.585 26.992 1.00 85.62 117 ASN A N 1
ATOM 939 C CA . ASN A 1 117 ? -3.585 8.782 25.774 1.00 85.62 117 ASN A CA 1
ATOM 940 C C . ASN A 1 117 ? -2.991 9.621 24.627 1.00 85.62 117 ASN A C 1
ATOM 942 O O . ASN A 1 117 ? -2.835 10.830 24.769 1.00 85.62 117 ASN A O 1
ATOM 946 N N . TRP A 1 118 ? -2.647 8.999 23.497 1.00 84.25 118 TRP A N 1
ATOM 947 C CA . TRP A 1 118 ? -1.949 9.686 22.399 1.00 84.25 118 TRP A CA 1
ATOM 948 C C . TRP A 1 118 ? -2.674 10.923 21.856 1.00 84.25 118 TRP A C 1
ATOM 950 O O . TRP A 1 118 ? -2.017 11.869 21.433 1.00 84.25 118 TRP A O 1
ATOM 960 N N . GLU A 1 119 ? -4.003 10.939 21.909 1.00 84.06 119 GLU A N 1
ATOM 961 C CA . GLU A 1 119 ? -4.826 12.053 21.427 1.00 84.06 119 GLU A CA 1
ATOM 962 C C . GLU A 1 119 ? -4.877 13.220 22.425 1.00 84.06 119 GLU A C 1
ATOM 964 O O . GLU A 1 119 ? -4.939 14.377 22.025 1.00 84.06 119 GLU A O 1
ATOM 969 N N . THR A 1 120 ? -4.799 12.931 23.727 1.00 83.81 120 THR A N 1
ATOM 970 C CA . THR A 1 120 ? -4.853 13.936 24.806 1.00 83.81 120 THR A CA 1
ATOM 971 C C . THR A 1 120 ? -3.485 14.508 25.182 1.00 83.81 120 THR A C 1
ATOM 973 O O . THR A 1 120 ? -3.431 15.476 25.939 1.00 83.81 120 THR A O 1
ATOM 976 N N . ILE A 1 121 ? -2.378 13.959 24.656 1.00 87.25 121 ILE A N 1
ATOM 977 C CA . ILE A 1 121 ? -1.017 14.452 24.942 1.00 87.25 121 ILE A CA 1
ATOM 978 C C . ILE A 1 121 ? -0.850 15.946 24.662 1.00 87.25 121 ILE A C 1
ATOM 980 O O . ILE A 1 121 ? -0.348 16.627 25.557 1.00 87.25 121 ILE A O 1
ATOM 984 N N . PRO A 1 122 ? -1.233 16.481 23.485 1.00 85.19 122 PRO A N 1
ATOM 985 C CA . PRO A 1 122 ? -0.981 17.887 23.175 1.00 85.19 122 PRO A CA 1
ATOM 986 C C . PRO A 1 122 ? -1.641 18.818 24.195 1.00 85.19 122 PRO A C 1
ATOM 988 O O . PRO A 1 122 ? -0.976 19.680 24.762 1.00 85.19 122 PRO A O 1
ATOM 991 N N . VAL A 1 123 ? -2.908 18.548 24.521 1.00 86.06 123 VAL A N 1
ATOM 992 C CA . VAL A 1 123 ? -3.687 19.319 25.500 1.00 86.06 123 VAL A CA 1
ATOM 993 C C . VAL A 1 123 ? -3.061 19.226 26.894 1.00 86.06 123 VAL A C 1
ATOM 995 O O . VAL A 1 123 ? -2.838 20.242 27.545 1.00 86.06 123 VAL A O 1
ATOM 998 N N . ALA A 1 124 ? -2.695 18.021 27.339 1.00 83.56 124 ALA A N 1
ATOM 999 C CA . ALA A 1 124 ? -2.088 17.820 28.655 1.00 83.56 124 ALA A CA 1
ATOM 1000 C C . ALA A 1 124 ? -0.715 18.509 28.794 1.00 83.56 124 ALA A C 1
ATOM 1002 O O . ALA A 1 124 ? -0.342 18.947 29.884 1.00 83.56 124 ALA A O 1
ATOM 1003 N N . VAL A 1 125 ? 0.053 18.605 27.704 1.00 84.50 125 VAL A N 1
ATOM 1004 C CA . VAL A 1 125 ? 1.326 19.338 27.678 1.00 84.50 125 VAL A CA 1
ATOM 1005 C C . VAL A 1 125 ? 1.085 20.846 27.741 1.00 84.50 125 VAL A C 1
ATOM 1007 O O . VAL A 1 125 ? 1.756 21.524 28.518 1.00 84.50 125 VAL A O 1
ATOM 1010 N N . GLU A 1 126 ? 0.125 21.374 26.981 1.00 84.50 126 GLU A N 1
ATOM 1011 C CA . GLU A 1 126 ? -0.243 22.796 27.018 1.00 84.50 126 GLU A CA 1
ATOM 1012 C C . GLU A 1 126 ? -0.709 23.232 28.415 1.00 84.50 126 GLU A C 1
ATOM 1014 O O . GLU A 1 126 ? -0.242 24.247 28.941 1.00 84.50 126 GLU A O 1
ATOM 1019 N N . GLU A 1 127 ? -1.557 22.432 29.064 1.00 83.62 127 GLU A N 1
ATOM 1020 C CA . GLU A 1 127 ? -2.011 22.676 30.436 1.00 83.62 127 GLU A CA 1
ATOM 1021 C C . GLU A 1 127 ? -0.845 22.674 31.433 1.00 83.62 127 GLU A C 1
ATOM 1023 O O . GLU A 1 127 ? -0.740 23.570 32.271 1.00 83.62 127 GLU A O 1
ATOM 1028 N N . ALA A 1 128 ? 0.079 21.716 31.324 1.00 81.38 128 ALA A N 1
ATOM 1029 C CA . ALA A 1 128 ? 1.238 21.632 32.210 1.00 81.38 128 ALA A CA 1
ATOM 1030 C C . ALA A 1 128 ? 2.246 22.779 32.017 1.00 81.38 128 ALA A C 1
ATOM 1032 O O . ALA A 1 128 ? 2.963 23.127 32.958 1.00 81.38 128 ALA A O 1
ATOM 1033 N N . LEU A 1 129 ? 2.318 23.359 30.815 1.00 81.75 129 LEU A N 1
ATOM 1034 C CA . LEU A 1 129 ? 3.139 24.539 30.529 1.00 81.75 129 LEU A CA 1
ATOM 1035 C C . LEU A 1 129 ? 2.481 25.838 31.010 1.00 81.75 129 LEU A C 1
ATOM 1037 O O . LEU A 1 129 ? 3.185 26.756 31.427 1.00 81.75 129 LEU A O 1
ATOM 1041 N N . THR A 1 130 ? 1.150 25.904 30.971 1.00 82.62 130 THR A N 1
ATOM 1042 C CA . THR A 1 130 ? 0.365 27.081 31.379 1.00 82.62 130 THR A CA 1
ATOM 1043 C C . THR A 1 130 ? 0.116 27.108 32.893 1.00 82.62 130 THR A C 1
ATOM 1045 O O . THR A 1 130 ? -0.093 28.173 33.475 1.00 82.62 130 THR A O 1
ATOM 1048 N N . ALA A 1 131 ? 0.174 25.951 33.560 1.00 73.19 131 ALA A N 1
ATOM 1049 C CA . ALA A 1 131 ? 0.002 25.850 35.001 1.00 73.19 131 ALA A CA 1
ATOM 1050 C C . ALA A 1 131 ? 1.116 26.610 35.758 1.00 73.19 131 ALA A C 1
ATOM 1052 O O . ALA A 1 131 ? 2.308 26.349 35.549 1.00 73.19 131 ALA A O 1
ATOM 1053 N N . PRO A 1 132 ? 0.768 27.523 36.685 1.00 59.28 132 PRO A N 1
ATOM 1054 C CA . PRO A 1 132 ? 1.752 28.238 37.484 1.00 59.28 132 PRO A CA 1
ATOM 1055 C C . PRO A 1 132 ? 2.494 27.248 38.386 1.00 59.28 132 PRO A C 1
ATOM 1057 O O . PRO A 1 132 ? 1.899 26.614 39.256 1.00 59.28 132 PRO A O 1
ATOM 1060 N N . ARG A 1 133 ? 3.809 27.101 38.186 1.00 59.50 133 ARG A N 1
ATOM 1061 C CA . ARG A 1 133 ? 4.652 26.270 39.057 1.00 59.50 133 ARG A CA 1
ATOM 1062 C C . ARG A 1 133 ? 4.720 26.901 40.453 1.00 59.50 133 ARG A C 1
ATOM 1064 O O . ARG A 1 133 ? 5.271 27.996 40.578 1.00 59.50 133 ARG A O 1
ATOM 1071 N N . PRO A 1 134 ? 4.246 26.228 41.516 1.00 49.72 134 PRO A N 1
ATOM 1072 C CA . PRO A 1 134 ? 4.457 26.717 42.866 1.00 49.72 134 PRO A CA 1
ATOM 1073 C C . PRO A 1 134 ? 5.925 26.491 43.252 1.00 49.72 134 PRO A C 1
ATOM 1075 O O . PRO A 1 134 ? 6.384 25.358 43.379 1.00 49.72 134 PRO A O 1
ATOM 1078 N N . GLY A 1 135 ? 6.660 27.587 43.440 1.00 53.50 135 GLY A N 1
ATOM 1079 C CA . GLY A 1 135 ? 7.903 27.596 44.209 1.00 53.50 135 GLY A CA 1
ATOM 1080 C C . GLY A 1 135 ? 9.189 27.324 43.428 1.00 53.50 135 GLY A C 1
ATOM 1081 O O . GLY A 1 135 ? 9.777 26.253 43.516 1.00 53.50 135 GLY A O 1
ATOM 1082 N N . ARG A 1 136 ? 9.715 28.359 42.775 1.00 48.94 136 ARG A N 1
ATOM 1083 C CA . ARG A 1 136 ? 11.149 28.692 42.803 1.00 48.94 136 ARG A CA 1
ATOM 1084 C C . ARG A 1 136 ? 11.232 30.204 42.628 1.00 48.94 136 ARG A C 1
ATOM 1086 O O . ARG A 1 136 ? 10.566 30.735 41.753 1.00 48.94 136 ARG A O 1
ATOM 1093 N N . PHE A 1 137 ? 12.008 30.861 43.487 1.00 46.16 137 PHE A N 1
ATOM 1094 C CA . PHE A 1 137 ? 12.154 32.320 43.621 1.00 46.16 137 PHE A CA 1
ATOM 1095 C C . PHE A 1 137 ? 11.072 33.032 44.454 1.00 46.16 137 PHE A C 1
ATOM 1097 O O . PHE A 1 137 ? 10.495 34.027 44.033 1.00 46.16 137 PHE A O 1
ATOM 1104 N N . ALA A 1 138 ? 10.868 32.593 45.701 1.00 40.41 138 ALA A N 1
ATOM 1105 C CA . ALA A 1 138 ? 10.578 33.571 46.748 1.00 40.41 138 ALA A CA 1
ATOM 1106 C C . ALA A 1 138 ? 11.899 34.293 47.058 1.00 40.41 138 ALA A C 1
ATOM 1108 O O . ALA A 1 138 ? 12.785 33.734 47.705 1.00 40.41 138 ALA A O 1
ATOM 1109 N N . ALA A 1 139 ? 12.062 35.494 46.504 1.00 42.31 139 ALA A N 1
ATOM 1110 C CA . ALA A 1 139 ? 13.135 36.410 46.857 1.00 42.31 139 ALA A CA 1
ATOM 1111 C C . ALA A 1 139 ? 12.976 36.791 48.337 1.00 42.31 139 ALA A C 1
ATOM 1113 O O . ALA A 1 139 ? 12.158 37.640 48.685 1.00 42.31 139 ALA A O 1
ATOM 1114 N N . ALA A 1 140 ? 13.719 36.121 49.218 1.00 40.28 140 ALA A N 1
ATOM 1115 C CA . ALA A 1 140 ? 13.843 36.536 50.604 1.00 40.28 140 ALA A CA 1
ATOM 1116 C C . ALA A 1 140 ? 14.735 37.782 50.645 1.00 40.28 140 ALA A C 1
ATOM 1118 O O . ALA A 1 140 ? 15.931 37.726 50.355 1.00 40.28 140 ALA A O 1
ATOM 1119 N N . ALA A 1 141 ? 14.101 38.911 50.943 1.00 38.06 141 ALA A N 1
ATOM 1120 C CA . ALA A 1 141 ? 14.730 40.191 51.200 1.00 38.06 141 ALA A CA 1
ATOM 1121 C C . ALA A 1 141 ? 15.809 40.076 52.292 1.00 38.06 141 ALA A C 1
ATOM 1123 O O . ALA A 1 141 ? 15.636 39.375 53.290 1.00 38.06 141 ALA A O 1
ATOM 1124 N N . MET A 1 142 ? 16.916 40.792 52.092 1.00 41.34 142 MET A N 1
ATOM 1125 C CA . MET A 1 142 ? 17.961 40.993 53.098 1.00 41.34 142 MET A CA 1
ATOM 1126 C C . MET A 1 142 ? 17.412 41.721 54.337 1.00 41.34 142 MET A C 1
ATOM 1128 O O . MET A 1 142 ? 16.432 42.462 54.239 1.00 41.34 142 MET A O 1
ATOM 1132 N N . PRO A 1 143 ? 18.142 41.655 55.461 1.00 45.00 143 PRO A N 1
ATOM 1133 C CA . PRO A 1 143 ? 18.678 42.915 55.965 1.00 45.00 143 PRO A CA 1
ATOM 1134 C C . PRO A 1 143 ? 20.185 42.857 56.244 1.00 45.00 143 PRO A C 1
ATOM 1136 O O . PRO A 1 143 ? 20.749 41.839 56.636 1.00 45.00 143 PRO A O 1
ATOM 1139 N N . ALA A 1 144 ? 20.823 44.001 56.007 1.00 39.09 144 ALA A N 1
ATOM 1140 C CA . ALA A 1 144 ? 22.221 44.304 56.278 1.00 39.09 144 ALA A CA 1
ATOM 1141 C C . ALA A 1 144 ? 22.491 44.492 57.778 1.00 39.09 144 ALA A C 1
ATOM 1143 O O . ALA A 1 144 ? 21.666 45.109 58.441 1.00 39.09 144 ALA A O 1
ATOM 1144 N N . THR A 1 145 ? 23.662 44.070 58.281 1.00 38.41 145 THR A N 1
ATOM 1145 C CA . THR A 1 145 ? 24.553 44.823 59.203 1.00 38.41 145 THR A CA 1
ATOM 1146 C C . THR A 1 145 ? 25.946 44.139 59.231 1.00 38.41 145 THR A C 1
ATOM 1148 O O . THR A 1 145 ? 26.043 42.937 59.011 1.00 38.41 145 THR A O 1
ATOM 1151 N N . SER A 1 146 ? 27.007 44.929 59.421 1.00 47.69 146 SER A N 1
ATOM 1152 C CA . SER A 1 146 ? 28.399 44.782 58.926 1.00 47.69 146 SER A CA 1
ATOM 1153 C C . SER A 1 146 ? 29.421 44.111 59.918 1.00 47.69 146 SER A C 1
ATOM 1155 O O . SER A 1 146 ? 28.964 43.404 60.807 1.00 47.69 146 SER A O 1
ATOM 1157 N N . PRO A 1 147 ? 30.774 44.308 59.843 1.00 52.59 147 PRO A N 1
ATOM 1158 C CA . PRO A 1 147 ? 31.810 43.431 59.239 1.00 52.59 147 PRO A CA 1
ATOM 1159 C C . PRO A 1 147 ? 32.965 43.019 60.236 1.00 52.59 147 PRO A C 1
ATOM 1161 O O . PRO A 1 147 ? 32.696 42.935 61.429 1.00 52.59 147 PRO A O 1
ATOM 1164 N N . PRO A 1 148 ? 34.240 42.789 59.812 1.00 62.16 148 PRO A N 1
ATOM 1165 C CA . PRO A 1 148 ? 34.967 41.515 59.621 1.00 62.16 148 PRO A CA 1
ATOM 1166 C C . PRO A 1 148 ? 36.048 41.222 60.710 1.00 62.16 148 PRO A C 1
ATOM 1168 O O . PRO A 1 148 ? 36.130 41.957 61.694 1.00 62.16 148 PRO A O 1
ATOM 1171 N N . PRO A 1 149 ? 36.921 40.194 60.556 1.00 43.25 149 PRO A N 1
ATOM 1172 C CA . PRO A 1 149 ? 38.320 40.551 60.250 1.00 43.25 149 PRO A CA 1
ATOM 1173 C C . PRO A 1 149 ? 39.140 39.550 59.389 1.00 43.25 149 PRO A C 1
ATOM 1175 O O . PRO A 1 149 ? 39.005 38.336 59.494 1.00 43.25 149 PRO A O 1
ATOM 1178 N N . SER A 1 150 ? 40.063 40.148 58.623 1.00 43.47 150 SER A N 1
ATOM 1179 C CA . SER A 1 150 ? 41.438 39.712 58.297 1.00 43.47 150 SER A CA 1
ATOM 1180 C C . SER A 1 150 ? 41.707 38.483 57.409 1.00 43.47 150 SER A C 1
ATOM 1182 O O . SER A 1 150 ? 41.658 37.340 57.853 1.00 43.47 150 SER A O 1
ATOM 1184 N N . GLU A 1 151 ? 42.185 38.759 56.188 1.00 40.16 151 GLU A N 1
ATOM 1185 C CA . GLU A 1 151 ? 43.107 37.893 55.428 1.00 40.16 151 GLU A CA 1
ATOM 1186 C C . GLU A 1 151 ? 44.497 37.830 56.114 1.00 40.16 151 GLU A C 1
ATOM 1188 O O . GLU A 1 151 ? 44.805 38.684 56.954 1.00 40.16 151 GLU A O 1
ATOM 1193 N N . PRO A 1 152 ? 45.372 36.867 55.753 1.00 45.31 152 PRO A N 1
ATOM 1194 C CA . PRO A 1 152 ? 46.287 37.152 54.640 1.00 45.31 152 PRO A CA 1
ATOM 1195 C C . PRO A 1 152 ? 46.601 35.956 53.713 1.00 45.31 152 PRO A C 1
ATOM 1197 O O . PRO A 1 152 ? 46.873 34.850 54.159 1.00 45.31 152 PRO A O 1
ATOM 1200 N N . SER A 1 153 ? 46.648 36.272 52.415 1.00 35.69 153 SER A N 1
ATOM 1201 C CA . SER A 1 153 ? 47.758 36.050 51.466 1.00 35.69 153 SER A CA 1
ATOM 1202 C C . SER A 1 153 ? 48.402 34.662 51.245 1.00 35.69 153 SER A C 1
ATOM 1204 O O . SER A 1 153 ? 48.877 33.998 52.159 1.00 35.69 153 SER A O 1
ATOM 1206 N N . ALA A 1 154 ? 48.633 34.427 49.945 1.00 31.42 154 ALA A N 1
ATOM 1207 C CA . ALA A 1 154 ? 49.740 33.702 49.307 1.00 31.42 154 ALA A CA 1
ATOM 1208 C C . ALA A 1 154 ? 49.565 32.206 48.997 1.00 31.42 154 ALA A C 1
ATOM 1210 O O . ALA A 1 154 ? 49.395 31.365 49.871 1.00 31.42 154 ALA A O 1
ATOM 1211 N N . GLY A 1 155 ? 49.757 31.869 47.715 1.00 34.03 155 GLY A N 1
ATOM 1212 C CA . GLY A 1 155 ? 50.051 30.499 47.292 1.00 34.03 155 GLY A CA 1
ATOM 1213 C C . GLY A 1 155 ? 49.756 30.215 45.824 1.00 34.03 155 GLY A C 1
ATOM 1214 O O . GLY A 1 155 ? 48.735 29.626 45.498 1.00 34.03 155 GLY A O 1
ATOM 1215 N N . ALA A 1 156 ? 50.659 30.623 44.936 1.00 34.91 156 ALA A N 1
ATOM 1216 C CA . ALA A 1 156 ? 50.662 30.248 43.526 1.00 34.91 156 ALA A CA 1
ATOM 1217 C C . ALA A 1 156 ? 50.983 28.752 43.309 1.00 34.91 156 ALA A C 1
ATOM 1219 O O . ALA A 1 156 ? 51.875 28.219 43.964 1.00 34.91 156 ALA A O 1
ATOM 1220 N N . SER A 1 157 ? 50.333 28.112 42.330 1.00 42.16 157 SER A N 1
ATOM 1221 C CA . SER A 1 157 ? 50.861 27.033 41.453 1.00 42.16 157 SER A CA 1
ATOM 1222 C C . SER A 1 157 ? 49.716 26.545 40.557 1.00 42.16 157 SER A C 1
ATOM 1224 O O . SER A 1 157 ? 48.680 26.154 41.073 1.00 42.16 157 SER A O 1
ATOM 1226 N N . SER A 1 158 ? 49.707 26.714 39.233 1.00 38.22 158 SER A N 1
ATOM 1227 C CA . SER A 1 158 ? 50.659 26.319 38.179 1.00 38.22 158 SER A CA 1
ATOM 1228 C C . SER A 1 158 ? 50.674 24.816 37.867 1.00 38.22 158 SER A C 1
ATOM 1230 O O . SER A 1 158 ? 50.845 23.999 38.764 1.00 38.22 158 SER A O 1
ATOM 1232 N N . TYR A 1 159 ? 50.630 24.536 36.554 1.00 36.81 159 TYR A N 1
ATOM 1233 C CA . TYR A 1 159 ? 50.810 23.258 35.840 1.00 36.81 159 TYR A CA 1
ATOM 1234 C C . TYR A 1 159 ? 49.622 22.281 35.881 1.00 36.81 159 TYR A C 1
ATOM 1236 O O . TYR A 1 159 ? 48.948 22.141 36.885 1.00 36.81 159 TYR A O 1
ATOM 1244 N N . ALA A 1 160 ? 49.301 21.517 34.841 1.00 36.03 160 ALA A N 1
ATOM 1245 C CA . ALA A 1 160 ? 49.704 21.485 33.441 1.00 36.03 160 ALA A CA 1
ATOM 1246 C C . ALA A 1 160 ? 48.719 20.552 32.717 1.00 36.03 160 ALA A C 1
ATOM 1248 O O . ALA A 1 160 ? 48.137 19.643 33.307 1.00 36.03 160 ALA A O 1
ATOM 1249 N N . ALA A 1 161 ? 48.561 20.788 31.420 1.00 38.25 161 ALA A N 1
ATOM 1250 C CA . ALA A 1 161 ? 47.830 19.940 30.499 1.00 38.25 161 ALA A CA 1
ATOM 1251 C C . ALA A 1 161 ? 48.431 18.526 30.409 1.00 38.25 161 ALA A C 1
ATOM 1253 O O . ALA A 1 161 ? 49.639 18.375 30.242 1.00 38.25 161 ALA A O 1
ATOM 1254 N N . HIS A 1 162 ? 47.571 17.506 30.366 1.00 44.66 162 HIS A N 1
ATOM 1255 C CA . HIS A 1 162 ? 47.903 16.228 29.743 1.00 44.66 162 HIS A CA 1
ATOM 1256 C C . HIS A 1 162 ? 46.823 15.841 28.735 1.00 44.66 162 HIS A C 1
ATOM 1258 O O . HIS A 1 162 ? 45.742 15.362 29.065 1.00 44.66 162 HIS A O 1
ATOM 1264 N N . HIS A 1 163 ? 47.166 16.073 27.470 1.00 44.62 163 HIS A N 1
ATOM 1265 C CA . HIS A 1 163 ? 46.547 15.452 26.312 1.00 44.62 163 HIS A CA 1
ATOM 1266 C C . HIS A 1 163 ? 46.760 13.936 26.364 1.00 44.62 163 HIS A C 1
ATOM 1268 O O . HIS A 1 163 ? 47.898 13.480 26.479 1.00 44.62 163 HIS A O 1
ATOM 1274 N N . LEU A 1 164 ? 45.692 13.160 26.17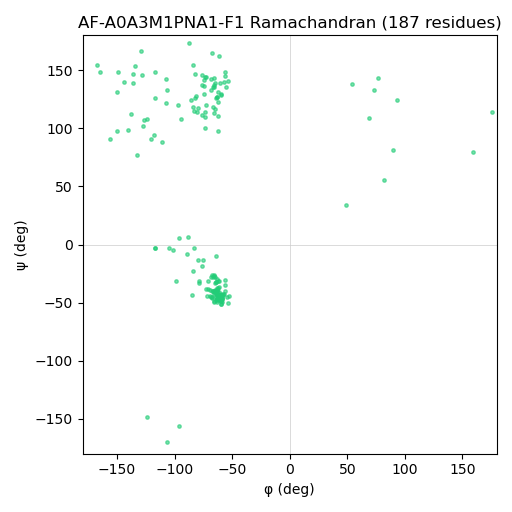0 1.00 44.16 164 LEU A N 1
ATOM 1275 C CA . LEU A 1 164 ? 45.799 11.766 25.751 1.00 44.16 164 LEU A CA 1
ATOM 1276 C C . LEU A 1 164 ? 45.136 11.576 24.389 1.00 44.16 164 LEU A C 1
ATOM 1278 O O . LEU A 1 164 ? 44.013 12.002 24.128 1.00 44.16 164 LEU A O 1
ATOM 1282 N N . ARG A 1 165 ? 45.956 11.001 23.510 1.00 36.28 165 ARG A N 1
ATOM 1283 C CA . ARG A 1 165 ? 45.812 10.847 22.068 1.00 36.28 165 ARG A CA 1
ATOM 1284 C C . ARG A 1 165 ? 44.754 9.811 21.689 1.00 36.28 165 ARG A C 1
ATOM 1286 O O . ARG A 1 165 ? 44.661 8.743 22.284 1.00 36.28 165 ARG A O 1
ATOM 1293 N N . VAL A 1 166 ? 44.063 10.126 20.599 1.00 41.50 166 VAL A N 1
ATOM 1294 C CA . VAL A 1 166 ? 43.263 9.231 19.756 1.00 41.50 166 VAL A CA 1
ATOM 1295 C C . VAL A 1 166 ? 44.174 8.200 19.077 1.00 41.50 166 VAL A C 1
ATOM 1297 O O . VAL A 1 166 ? 45.242 8.558 18.583 1.00 41.50 166 VAL A O 1
ATOM 1300 N N . ASN A 1 167 ? 43.734 6.942 19.009 1.00 36.94 167 ASN A N 1
ATOM 1301 C CA . ASN A 1 167 ? 44.401 5.873 18.264 1.00 36.94 167 ASN A CA 1
ATOM 1302 C C . ASN A 1 167 ? 43.393 5.214 17.293 1.00 36.94 167 ASN A C 1
ATOM 1304 O O . ASN A 1 167 ? 42.490 4.524 17.767 1.00 36.94 167 ASN A O 1
ATOM 1308 N N . PRO A 1 168 ? 43.477 5.430 15.963 1.00 47.00 168 PRO A N 1
ATOM 1309 C CA . PRO A 1 168 ? 42.538 4.851 15.005 1.00 47.00 168 PRO A CA 1
ATOM 1310 C C . PRO A 1 168 ? 43.214 3.781 14.134 1.00 47.00 168 PRO A C 1
ATOM 1312 O O . PRO A 1 168 ? 43.697 4.073 13.046 1.00 47.00 168 PRO A O 1
ATOM 1315 N N . GLN A 1 169 ? 43.221 2.527 14.586 1.00 41.75 169 GLN A N 1
ATOM 1316 C CA . GLN A 1 169 ? 43.520 1.362 13.742 1.00 41.75 169 GLN A CA 1
ATOM 1317 C C . GLN A 1 169 ? 42.767 0.137 14.283 1.00 41.75 169 GLN A C 1
ATOM 1319 O O 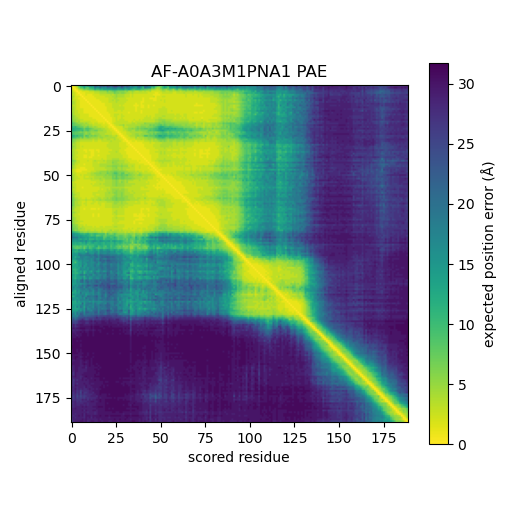. GLN A 1 169 ? 43.219 -0.527 15.213 1.00 41.75 169 GLN A O 1
ATOM 1324 N N . ARG A 1 170 ? 41.612 -0.177 13.687 1.00 37.84 170 ARG A N 1
ATOM 1325 C CA . ARG A 1 170 ? 41.120 -1.559 13.578 1.00 37.84 170 ARG A CA 1
ATOM 1326 C C . ARG A 1 170 ? 40.165 -1.661 12.395 1.00 37.84 170 ARG A C 1
ATOM 1328 O O . ARG A 1 170 ? 38.969 -1.408 12.496 1.00 37.84 170 ARG A O 1
ATOM 1335 N N . SER A 1 171 ? 40.756 -1.991 11.255 1.00 46.75 171 SER A N 1
ATOM 1336 C CA . SER A 1 171 ? 40.089 -2.554 10.092 1.00 46.75 171 SER A CA 1
ATOM 1337 C C . SER A 1 171 ? 39.479 -3.907 10.463 1.00 46.75 171 SER A C 1
ATOM 1339 O O . SER A 1 171 ? 40.184 -4.812 10.902 1.00 46.75 171 SER A O 1
ATOM 1341 N N . LEU A 1 172 ? 38.169 -4.055 10.281 1.00 43.25 172 LEU A N 1
ATOM 1342 C CA . LEU A 1 172 ? 37.499 -5.354 10.251 1.00 43.25 172 LEU A CA 1
ATOM 1343 C C . LEU A 1 172 ? 36.431 -5.317 9.156 1.00 43.25 172 LEU A C 1
ATOM 1345 O O . LEU A 1 172 ? 35.340 -4.780 9.336 1.00 43.25 172 LEU A O 1
ATOM 1349 N N . SER A 1 173 ? 36.789 -5.870 8.001 1.00 49.31 173 SER A N 1
ATOM 1350 C CA . SER A 1 173 ? 35.868 -6.271 6.940 1.00 49.31 173 SER A CA 1
ATOM 1351 C C . SER A 1 173 ? 34.976 -7.418 7.436 1.00 49.31 173 SER A C 1
ATOM 1353 O O . SER A 1 173 ? 35.518 -8.372 7.997 1.00 49.31 173 SER A O 1
ATOM 1355 N N . PRO A 1 174 ? 33.654 -7.409 7.191 1.00 48.41 174 PRO A N 1
ATOM 1356 C CA . PRO A 1 174 ? 32.816 -8.582 7.382 1.00 48.41 174 PRO A CA 1
ATOM 1357 C C . PRO A 1 174 ? 32.210 -9.000 6.037 1.00 48.41 174 PRO A C 1
ATOM 1359 O O . PRO A 1 174 ? 31.170 -8.495 5.625 1.00 48.41 174 PRO A O 1
ATOM 1362 N N . PHE A 1 175 ? 32.858 -9.927 5.339 1.00 43.94 175 PHE A N 1
ATOM 1363 C CA . PHE A 1 175 ? 32.205 -10.705 4.288 1.00 43.94 175 PHE A CA 1
ATOM 1364 C C . PHE A 1 175 ? 32.665 -12.158 4.424 1.00 43.94 175 PHE A C 1
ATOM 1366 O O . PHE A 1 175 ? 33.850 -12.426 4.236 1.00 43.94 175 PHE A O 1
ATOM 1373 N N . PRO A 1 176 ? 31.781 -13.098 4.793 1.00 51.25 176 PRO A N 1
ATOM 1374 C CA . PRO A 1 176 ? 32.034 -14.511 4.577 1.00 51.25 176 PRO A CA 1
ATOM 1375 C C . PRO A 1 176 ? 31.677 -14.864 3.126 1.00 51.25 176 PRO A C 1
ATOM 1377 O O . PRO A 1 176 ? 30.583 -14.551 2.652 1.00 51.25 176 PRO A O 1
ATOM 1380 N N . GLU A 1 177 ? 32.605 -15.503 2.413 1.00 49.12 177 GLU A N 1
ATOM 1381 C CA . GLU A 1 177 ? 32.319 -16.115 1.114 1.00 49.12 177 GLU A CA 1
ATOM 1382 C C . GLU A 1 177 ? 31.333 -17.286 1.279 1.00 49.12 177 GLU A C 1
ATOM 1384 O O . GLU A 1 177 ? 31.482 -18.081 2.214 1.00 49.12 177 GLU A O 1
ATOM 1389 N N . PRO A 1 178 ? 30.328 -17.436 0.398 1.00 51.38 178 PRO A N 1
ATOM 1390 C CA . PRO A 1 178 ? 29.454 -18.596 0.429 1.00 51.38 178 PRO A CA 1
ATOM 1391 C C . PRO A 1 178 ? 30.198 -19.838 -0.074 1.00 51.38 178 PRO A C 1
ATOM 1393 O O . PRO A 1 178 ? 30.665 -19.908 -1.210 1.00 51.38 178 PRO A O 1
ATOM 1396 N N . SER A 1 179 ? 30.279 -20.825 0.812 1.00 42.50 179 SER A N 1
ATOM 1397 C CA . SER A 1 179 ? 30.809 -22.163 0.579 1.00 42.50 179 SER A CA 1
ATOM 1398 C C . SER A 1 179 ? 30.100 -22.875 -0.582 1.00 42.50 179 SER A C 1
ATOM 1400 O O . SER A 1 179 ? 28.920 -22.652 -0.848 1.00 42.50 179 SER A O 1
ATOM 1402 N N . GLY A 1 180 ? 30.859 -23.729 -1.270 1.00 41.09 180 GLY A N 1
ATOM 1403 C CA . GLY A 1 180 ? 30.551 -24.297 -2.578 1.00 41.09 180 GLY A CA 1
ATOM 1404 C C . GLY A 1 180 ? 29.224 -25.047 -2.723 1.00 41.09 180 GLY A C 1
ATOM 1405 O O . GLY A 1 180 ? 28.765 -25.774 -1.844 1.00 41.09 180 GLY A O 1
ATOM 1406 N N . VAL A 1 181 ? 28.653 -24.899 -3.918 1.00 42.03 181 VAL A N 1
ATOM 1407 C CA . VAL A 1 181 ? 27.523 -25.677 -4.427 1.00 42.03 181 VAL A CA 1
ATOM 1408 C C . VAL A 1 181 ? 28.030 -27.060 -4.840 1.00 42.03 181 VAL A C 1
ATOM 1410 O O . VAL A 1 181 ? 28.769 -27.198 -5.812 1.00 42.03 181 VAL A O 1
ATOM 1413 N N . PHE A 1 182 ? 27.624 -28.088 -4.097 1.00 41.88 182 PHE A N 1
ATOM 1414 C CA . PHE A 1 182 ? 27.764 -29.489 -4.485 1.00 41.88 182 PHE A CA 1
ATOM 1415 C C . PHE A 1 182 ? 26.628 -29.850 -5.454 1.00 41.88 182 PHE A C 1
ATOM 1417 O O . PHE A 1 182 ? 25.456 -29.832 -5.077 1.00 41.88 182 PHE A O 1
ATOM 1424 N N . VAL A 1 183 ? 26.970 -30.149 -6.708 1.00 58.31 183 VAL A N 1
ATOM 1425 C CA . VAL A 1 183 ? 26.044 -30.665 -7.729 1.00 58.31 183 VAL A CA 1
ATOM 1426 C C . VAL A 1 183 ? 26.182 -32.193 -7.768 1.00 58.31 183 VAL A C 1
ATOM 1428 O O . VAL A 1 183 ? 27.285 -32.670 -8.042 1.00 58.31 183 VAL A O 1
ATOM 1431 N N . PRO A 1 184 ? 25.125 -32.987 -7.509 1.00 60.44 184 PRO A N 1
ATOM 1432 C CA . PRO A 1 184 ? 25.183 -34.434 -7.703 1.00 60.44 184 PRO A CA 1
ATOM 1433 C C . PRO A 1 184 ? 25.095 -34.800 -9.201 1.00 60.44 184 PRO A C 1
ATOM 1435 O O . PRO A 1 184 ? 24.399 -34.118 -9.959 1.00 60.44 184 PRO A O 1
ATOM 1438 N N . PRO A 1 185 ? 25.783 -35.867 -9.651 1.00 58.72 185 PRO A N 1
ATOM 1439 C CA . PRO A 1 185 ? 25.830 -36.248 -11.059 1.00 58.72 185 PRO A CA 1
ATOM 1440 C C . PRO A 1 185 ? 24.521 -36.894 -11.537 1.00 58.72 185 PRO A C 1
ATOM 1442 O O . PRO A 1 185 ? 23.902 -37.693 -10.835 1.00 58.72 185 PRO A O 1
ATOM 1445 N N . ALA A 1 186 ? 24.137 -36.557 -12.769 1.00 50.88 186 ALA A N 1
ATOM 1446 C CA . ALA A 1 186 ? 23.040 -37.174 -13.503 1.00 50.88 186 ALA A CA 1
ATOM 1447 C C . ALA A 1 186 ? 23.358 -38.642 -13.847 1.00 50.88 186 ALA A C 1
ATOM 1449 O O . ALA A 1 186 ? 24.460 -38.955 -14.299 1.00 50.88 186 ALA A O 1
ATOM 1450 N N . ALA A 1 187 ? 22.380 -39.529 -13.651 1.00 51.62 187 ALA A N 1
ATOM 1451 C CA . ALA A 1 187 ? 22.448 -40.922 -14.086 1.00 51.62 187 ALA A CA 1
ATOM 1452 C C . ALA A 1 187 ? 22.223 -41.031 -15.615 1.00 51.62 187 ALA A C 1
ATOM 1454 O O . ALA A 1 187 ? 21.345 -40.336 -16.134 1.00 51.62 187 ALA A O 1
ATOM 1455 N N . PRO A 1 188 ? 23.000 -41.862 -16.339 1.00 67.81 188 PRO A N 1
ATOM 1456 C CA . PRO A 1 188 ? 22.850 -42.089 -17.781 1.00 67.81 188 PRO A CA 1
ATOM 1457 C C . PRO A 1 188 ? 21.830 -43.225 -18.090 1.00 67.81 188 PRO A C 1
ATOM 1459 O O . PRO A 1 188 ? 21.318 -43.827 -17.145 1.00 67.81 188 PRO A O 1
ATOM 1462 N N . PRO A 1 189 ? 21.482 -43.452 -19.380 1.00 63.53 189 PRO A N 1
ATOM 1463 C CA . PRO A 1 189 ? 20.138 -43.8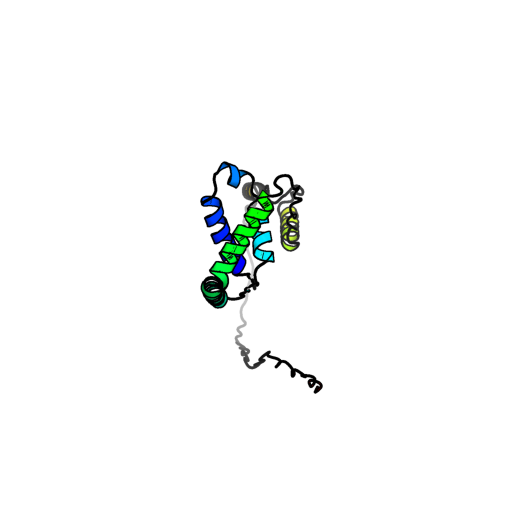10 -19.862 1.00 63.53 189 PRO A CA 1
ATOM 1464 C C . PRO A 1 189 ? 19.723 -45.278 -19.722 1.00 63.53 189 PRO A C 1
ATOM 1466 O O . PRO A 1 189 ? 20.609 -46.162 -19.714 1.00 63.53 189 PRO A O 1
#

Mean predicted aligned error: 18.28 Å

pLDDT: mean 74.53, std 20.98, range [31.42, 96.69]

Foldseek 3Di:
DQDKDWLVLVLLLVLLVVVLVVDDPVLSVLDDSVQLSVQLVVQDDTQMDRDPVSSVVSNVVCCVPCVVVSNVSSVVSSVVCVVCSPDDDDDDDPDDDVVVVVVQVVLCVVLVPPPDDPVCSVVSVVCSVPDDDPDDDPPDDDDDDDYDDDDDDDDDDDDDDDDDDDDDDDDDDDDDDDDDDDDDDDDDD

Nearest PDB structures (foldseek):
  8hja-assembly1_A  TM=8.550E-01  e=4.615E-05  Synechocystis sp. PCC 6803
  8hja-assembly1_B  TM=8.767E-01  e=2.063E-04  Synechocystis sp. PCC 6803
  4wai-assembly2_C  TM=7.059E-01  e=4.732E-02  Bacillus subtilis subsp. subtilis str. 168
  4wai-assembly1_B  TM=7.049E-01  e=1.694E-01  Bacillus subtilis subsp. subtilis str. 168

Sequence (189 aa):
MNIYQNVMELLVEQEVDRQLKALPPKVASYINRLELVAYALNQLPALYATSEQGLKHQMHRGMARHGVQVAQAVQRAIAAIRRDPLRTYAPLQAQQSPMLQDVLYQLRRVLKNERLNWETIPVAVEEALTAPRPGRFAAAAMPATSPPPSEPSAGASSYAAHHLRVNPQRSLSPFPEPSGVFVPPAAPP

Solvent-accessible surface area (backbone atoms only — not comparable to full-atom values): 12716 Å² total; per-residue (Å²): 133,94,61,74,47,54,48,48,58,60,56,42,50,55,48,48,55,54,54,47,71,73,42,60,67,85,61,43,73,77,57,59,66,69,59,37,48,52,54,21,51,78,76,51,84,84,43,75,24,71,46,74,68,48,39,54,52,48,42,56,50,41,54,76,74,36,43,69,56,49,55,50,31,40,50,50,25,53,53,55,48,67,74,50,76,81,68,85,82,84,78,84,76,82,77,76,53,69,70,54,54,52,50,52,54,52,48,25,63,75,70,70,36,86,84,66,47,89,86,49,44,66,60,56,50,53,50,63,70,67,49,83,77,86,83,83,81,82,80,77,76,82,82,90,83,88,88,90,87,82,86,82,87,90,83,90,81,84,88,79,91,79,89,80,84,89,82,94,84,81,92,76,86,88,79,84,80,83,77,82,88,84,79,82,84,83,82,83,136

Radius of gyration: 33.55 Å; Cα contacts (8 Å, |Δi|>4): 102; chains: 1; bounding box: 71×89×80 Å

Secondary structure (DSSP, 8-state):
----EEHHHHHHHHHHHHHHHHS-HHHHTT--HHHHHHHHHTTS---EESSHHHHHHHHHHHHHHHHHHHHHHHHHHHHHHHH-TT----PPP----HHHHHHHHHHHHHTT-TT--TTTHHHHHHHHHHSPPS-S---------------------------------------PPPPP--PPPPPP-